Protein AF-A0A8H8C2E7-F1 (afdb_monomer_lite)

pLDDT: mean 71.43, std 20.96, range [23.56, 97.25]

Secondary structure (DSSP, 8-state):
-------PPPP------TTHHHHHHHHHHHHHHHTS-PPPPHHHHHHHHHHHHHHHHHHHHHHHHHHHHHHHHTT---SS---TT--SS--------SSEEEETTEEEE--GGGEEEEEETTEEEEEEEEEEEEEEEEETTEEEEEEEEEEEEE--TT-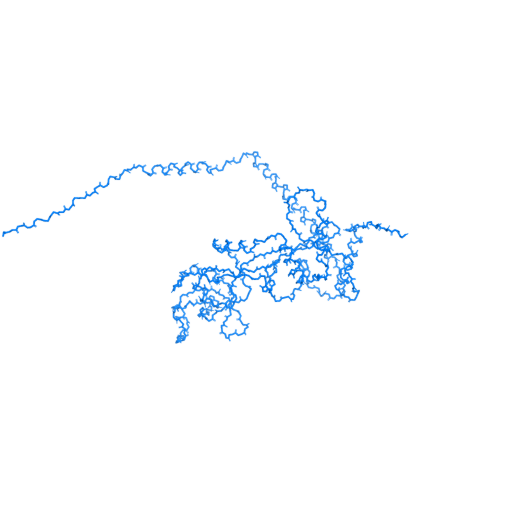BHHHHHHHHHTSSSPPPTTSGGGGTT-EEEETT-SS-EEE--EEE-HHHHHHHH----TTS-TTS-EEE-S-SSS--EEEGGGEEEPS--B--SPPPHHHHHHHHHHH---HHHHHHHIIIIITTTTT----TTHHHHHHHHHHHHHTT--S------EEEE--GGG---TT-HHHHHHHHHHHHHHHTTSSPPPPP-----

Structure (mmCIF, N/CA/C/O backbone):
data_AF-A0A8H8C2E7-F1
#
_entry.id   AF-A0A8H8C2E7-F1
#
loop_
_atom_site.group_PDB
_atom_site.id
_atom_site.type_symbol
_atom_site.label_atom_id
_atom_site.label_alt_id
_atom_site.label_comp_id
_atom_site.label_asym_id
_atom_site.label_entity_id
_atom_site.label_seq_id
_atom_site.pdbx_PDB_ins_code
_atom_site.Cartn_x
_atom_site.Cartn_y
_atom_site.Cartn_z
_atom_site.occupancy
_atom_site.B_iso_or_equiv
_atom_site.auth_seq_id
_atom_site.auth_comp_id
_atom_site.auth_asym_id
_atom_site.auth_atom_id
_atom_site.pdbx_PDB_model_num
ATOM 1 N N . MET A 1 1 ? 80.305 25.654 -18.949 1.00 49.78 1 MET A N 1
ATOM 2 C CA . MET A 1 1 ? 80.377 26.189 -17.572 1.00 49.78 1 MET A CA 1
ATOM 3 C C . MET A 1 1 ? 79.156 27.062 -17.315 1.00 49.78 1 MET A C 1
ATOM 5 O O . MET A 1 1 ? 79.086 28.132 -17.891 1.00 49.78 1 MET A O 1
ATOM 9 N N . SER A 1 2 ? 78.180 26.582 -16.539 1.00 44.53 2 SER A N 1
ATOM 10 C CA . SER A 1 2 ? 77.272 27.376 -15.684 1.00 44.53 2 SER A CA 1
ATOM 11 C C . SER A 1 2 ? 76.185 26.438 -15.145 1.00 44.53 2 SER A C 1
ATOM 13 O O . SER A 1 2 ? 75.303 25.994 -15.878 1.00 44.53 2 SER A O 1
ATOM 15 N N . ASN A 1 3 ? 76.321 26.072 -13.870 1.00 37.59 3 ASN A N 1
ATOM 16 C CA . ASN A 1 3 ? 75.414 25.195 -13.135 1.00 37.59 3 ASN A CA 1
ATOM 17 C C . ASN A 1 3 ? 74.221 26.002 -12.607 1.00 37.59 3 ASN A C 1
ATOM 19 O O . ASN A 1 3 ? 74.402 26.955 -11.850 1.00 37.59 3 ASN A O 1
ATOM 23 N N . ARG A 1 4 ? 72.996 25.582 -12.943 1.00 46.03 4 ARG A N 1
ATOM 24 C CA . ARG A 1 4 ? 71.751 26.142 -12.397 1.00 46.03 4 ARG A CA 1
ATOM 25 C C . ARG A 1 4 ? 71.242 25.223 -11.282 1.00 46.03 4 ARG A C 1
ATOM 27 O O . ARG A 1 4 ? 70.670 24.168 -11.539 1.00 46.03 4 ARG A O 1
ATOM 34 N N . ALA A 1 5 ? 71.507 25.610 -10.037 1.00 46.50 5 ALA A N 1
ATOM 35 C CA . ALA A 1 5 ? 71.115 24.873 -8.841 1.00 46.50 5 ALA A CA 1
ATOM 36 C C . ALA A 1 5 ? 69.610 25.033 -8.546 1.00 46.50 5 ALA A C 1
ATOM 38 O O . ALA A 1 5 ? 69.118 26.130 -8.288 1.00 46.50 5 ALA A O 1
ATOM 39 N N . SER A 1 6 ? 68.891 23.911 -8.562 1.00 52.09 6 SER A N 1
ATOM 40 C CA . SER A 1 6 ? 67.495 23.771 -8.137 1.00 52.09 6 SER A CA 1
ATOM 41 C C . SER A 1 6 ? 67.428 23.632 -6.607 1.00 52.09 6 SER A C 1
ATOM 43 O O . SER A 1 6 ? 67.853 22.613 -6.059 1.00 52.09 6 SER A O 1
ATOM 45 N N . LYS A 1 7 ? 66.862 24.626 -5.911 1.00 54.22 7 LYS A N 1
ATOM 46 C CA . LYS A 1 7 ? 66.500 24.531 -4.486 1.00 54.22 7 LYS A CA 1
ATOM 47 C C . LYS A 1 7 ? 65.176 23.768 -4.340 1.00 54.22 7 LYS A C 1
ATOM 49 O O . LYS A 1 7 ? 64.125 24.273 -4.720 1.00 54.22 7 LYS A O 1
ATOM 54 N N . ARG A 1 8 ? 65.231 22.559 -3.769 1.00 44.56 8 ARG A N 1
ATOM 55 C CA . ARG A 1 8 ? 64.056 21.812 -3.282 1.00 44.56 8 ARG A CA 1
ATOM 56 C C . ARG A 1 8 ? 63.570 22.409 -1.948 1.00 44.56 8 ARG A C 1
ATOM 58 O O . ARG A 1 8 ? 64.417 22.676 -1.094 1.00 44.56 8 ARG A O 1
ATOM 65 N N . PRO A 1 9 ? 62.255 22.571 -1.718 1.00 49.25 9 PRO A N 1
ATOM 66 C CA . PRO A 1 9 ? 61.731 22.917 -0.401 1.00 49.25 9 PRO A CA 1
ATOM 67 C C . PRO A 1 9 ? 61.812 21.711 0.546 1.00 49.25 9 PRO A C 1
ATOM 69 O O . PRO A 1 9 ? 61.471 20.584 0.182 1.00 49.25 9 PRO A O 1
ATOM 72 N N . GLN A 1 10 ? 62.307 21.960 1.759 1.00 50.34 10 GLN A N 1
ATOM 73 C CA . GLN A 1 10 ? 62.427 20.978 2.832 1.00 50.34 10 GLN A CA 1
ATOM 74 C C . GLN A 1 10 ? 61.050 20.555 3.355 1.00 50.34 10 GLN A C 1
ATOM 76 O O . GLN A 1 10 ? 60.137 21.366 3.507 1.00 50.34 10 GLN A O 1
ATOM 81 N N . GLY A 1 11 ? 60.926 19.254 3.617 1.00 39.31 11 GLY A N 1
ATOM 82 C CA . GLY A 1 11 ? 59.714 18.608 4.091 1.00 39.31 11 GLY A CA 1
ATOM 83 C C . GLY A 1 11 ? 59.296 19.061 5.487 1.00 39.31 11 GLY A C 1
ATOM 84 O O . GLY A 1 11 ? 60.088 19.087 6.426 1.00 39.31 11 GLY A O 1
ATOM 85 N N . ASN A 1 12 ? 58.005 19.344 5.618 1.00 47.16 12 ASN A N 1
ATOM 86 C CA . ASN A 1 12 ? 57.349 19.612 6.884 1.00 47.16 12 ASN A CA 1
ATOM 87 C C . ASN A 1 12 ? 57.024 18.263 7.558 1.00 47.16 12 ASN A C 1
ATOM 89 O O . ASN A 1 12 ? 56.000 17.637 7.273 1.00 47.16 12 ASN A O 1
ATOM 93 N N . ARG A 1 13 ? 57.936 17.767 8.406 1.00 42.72 13 ARG A N 1
ATOM 94 C CA . ARG A 1 13 ? 57.705 16.602 9.278 1.00 42.72 13 ARG A CA 1
ATOM 95 C C . ARG A 1 13 ? 56.687 16.991 10.354 1.00 42.72 13 ARG A C 1
ATOM 97 O O . ARG A 1 13 ? 57.038 17.599 11.359 1.00 42.72 13 ARG A O 1
ATOM 104 N N . ARG A 1 14 ? 55.416 16.638 10.145 1.00 45.66 14 ARG A N 1
ATOM 105 C CA . ARG A 1 14 ? 54.409 16.647 11.213 1.00 45.66 14 ARG A CA 1
ATOM 106 C C . ARG A 1 14 ? 54.722 15.519 12.194 1.00 45.66 14 ARG A C 1
ATOM 108 O O . ARG A 1 14 ? 54.729 14.348 11.824 1.00 45.66 14 ARG A O 1
ATOM 115 N N . ASN A 1 15 ? 54.979 15.903 13.438 1.00 47.28 15 ASN A N 1
ATOM 116 C CA . ASN A 1 15 ? 55.094 15.013 14.583 1.00 47.28 15 ASN A CA 1
ATOM 117 C C . ASN A 1 15 ? 53.726 14.370 14.856 1.00 47.28 15 ASN A C 1
ATOM 119 O O . ASN A 1 15 ? 52.837 15.007 15.417 1.00 47.28 15 ASN A O 1
ATOM 123 N N . ASN A 1 16 ? 53.550 13.114 14.447 1.00 45.97 16 ASN A N 1
ATOM 124 C CA . ASN A 1 16 ? 52.432 12.291 14.898 1.00 45.97 16 ASN A CA 1
ATOM 125 C C . ASN A 1 16 ? 52.737 11.808 16.320 1.00 45.97 16 ASN A C 1
ATOM 127 O O . ASN A 1 16 ? 53.554 10.912 16.517 1.00 45.97 16 ASN A O 1
ATOM 131 N N . ALA A 1 17 ? 52.091 12.423 17.310 1.00 51.66 17 ALA A N 1
ATOM 132 C CA . ALA A 1 17 ? 52.102 11.949 18.686 1.00 51.66 17 ALA A CA 1
ATOM 133 C C . ALA A 1 17 ? 51.296 10.633 18.794 1.00 51.66 17 ALA A C 1
ATOM 135 O O . ALA A 1 17 ? 50.118 10.610 18.421 1.00 51.66 17 ALA A O 1
ATOM 136 N N . PRO A 1 18 ? 51.872 9.537 19.319 1.00 49.41 18 PRO A N 1
ATOM 137 C CA . PRO A 1 18 ? 51.161 8.284 19.547 1.00 49.41 18 PRO A CA 1
ATOM 138 C C . PRO A 1 18 ? 50.400 8.373 20.879 1.00 49.41 18 PRO A C 1
ATOM 140 O O . PRO A 1 18 ? 50.836 7.838 21.891 1.00 49.41 18 PRO A O 1
ATOM 143 N N . GLY A 1 19 ? 49.288 9.115 20.906 1.00 52.16 19 GLY A N 1
ATOM 144 C CA . GLY A 1 19 ? 48.503 9.331 22.136 1.00 52.16 19 GLY A CA 1
ATOM 145 C C . GLY A 1 19 ? 46.997 9.068 22.029 1.00 52.16 19 GLY A C 1
ATOM 146 O O . GLY A 1 19 ? 46.339 8.887 23.047 1.00 52.16 19 GLY A O 1
ATOM 147 N N . GLY A 1 20 ? 46.426 9.019 20.819 1.00 50.28 20 GLY A N 1
ATOM 148 C CA . GLY A 1 20 ? 44.964 9.027 20.634 1.00 50.28 20 GLY A CA 1
ATOM 149 C C . GLY A 1 20 ? 44.261 7.663 20.681 1.00 50.28 20 GLY A C 1
ATOM 150 O O . GLY A 1 20 ? 43.087 7.595 21.033 1.00 50.28 20 GLY A O 1
ATOM 151 N N . LEU A 1 21 ? 44.953 6.565 20.357 1.00 53.81 21 LEU A N 1
ATOM 152 C CA . LEU A 1 21 ? 44.328 5.234 20.250 1.00 53.81 21 LEU A CA 1
ATOM 153 C C . LEU A 1 21 ? 44.007 4.603 21.615 1.00 53.81 21 LEU A C 1
ATOM 155 O O . LEU A 1 21 ? 43.007 3.898 21.745 1.00 53.81 21 LEU A O 1
ATOM 159 N N . ASN A 1 22 ? 44.780 4.915 22.658 1.00 59.91 22 ASN A N 1
ATOM 160 C CA . ASN A 1 22 ? 44.542 4.360 23.995 1.00 59.91 22 ASN A CA 1
ATOM 161 C C . ASN A 1 22 ? 43.322 4.990 24.686 1.00 59.91 22 ASN A C 1
ATOM 163 O O . ASN A 1 22 ? 42.607 4.293 25.401 1.00 59.91 22 ASN A O 1
ATOM 167 N N . ALA A 1 23 ? 43.024 6.268 24.426 1.00 60.75 23 ALA A N 1
ATOM 168 C CA . ALA A 1 23 ? 41.866 6.948 25.011 1.00 60.75 23 ALA A CA 1
ATOM 169 C C . ALA A 1 23 ? 40.534 6.444 24.425 1.00 60.75 23 ALA A C 1
ATOM 171 O O . ALA A 1 23 ? 39.581 6.207 25.165 1.00 60.75 23 ALA A O 1
ATOM 172 N N . VAL A 1 24 ? 40.490 6.207 23.109 1.00 64.69 24 VAL A N 1
ATOM 173 C CA . VAL A 1 24 ? 39.305 5.649 22.434 1.00 64.69 24 VAL A CA 1
ATOM 174 C C . VAL A 1 24 ? 39.073 4.196 22.857 1.00 64.69 24 VAL A C 1
ATOM 176 O O . VAL A 1 24 ? 37.944 3.808 23.146 1.00 64.69 24 VAL A O 1
ATOM 179 N N . THR A 1 25 ? 40.141 3.404 22.988 1.00 66.44 25 THR A N 1
ATOM 180 C CA . THR A 1 25 ? 40.039 2.009 23.453 1.00 66.44 25 THR A CA 1
ATOM 181 C C . THR A 1 25 ? 39.579 1.928 24.915 1.00 66.44 25 THR A C 1
ATOM 183 O O . THR A 1 25 ? 38.744 1.088 25.251 1.00 66.44 25 THR A O 1
ATOM 186 N N . ALA A 1 26 ? 40.036 2.846 25.775 1.00 68.19 26 ALA A N 1
ATOM 187 C CA . ALA A 1 26 ? 39.578 2.943 27.162 1.00 68.19 26 ALA A CA 1
ATOM 188 C C . ALA A 1 26 ? 38.100 3.369 27.270 1.00 68.19 26 ALA A C 1
ATOM 190 O O . ALA A 1 26 ? 37.365 2.822 28.093 1.00 68.19 26 ALA A O 1
ATOM 191 N N . GLN A 1 27 ? 37.632 4.285 26.411 1.00 70.25 27 GLN A N 1
ATOM 192 C CA . GLN A 1 27 ? 36.211 4.649 26.342 1.00 70.25 27 GLN A CA 1
ATOM 193 C C . GLN A 1 27 ? 35.331 3.486 25.867 1.00 70.25 27 GLN A C 1
ATOM 195 O O . GLN A 1 27 ? 34.260 3.269 26.434 1.00 70.25 27 GLN A O 1
ATOM 200 N N . ILE A 1 28 ? 35.788 2.701 24.885 1.00 70.25 28 ILE A N 1
ATOM 201 C CA . ILE A 1 28 ? 35.066 1.506 24.417 1.00 70.25 28 ILE A CA 1
ATOM 202 C C . ILE A 1 28 ? 34.970 0.460 25.540 1.00 70.25 28 ILE A C 1
ATOM 204 O O . ILE A 1 28 ? 33.883 -0.053 25.798 1.00 70.25 28 ILE A O 1
ATOM 208 N N . GLN A 1 29 ? 36.051 0.213 26.287 1.00 69.25 29 GLN A N 1
ATOM 209 C CA . GLN A 1 29 ? 36.020 -0.715 27.426 1.00 69.25 29 GLN A CA 1
ATOM 210 C C . GLN A 1 29 ? 35.111 -0.232 28.571 1.00 69.25 29 GLN A C 1
ATOM 212 O O . GLN A 1 29 ? 34.391 -1.037 29.164 1.00 69.25 29 GLN A O 1
ATOM 217 N N . GLN A 1 30 ? 35.068 1.073 28.868 1.00 68.75 30 GLN A N 1
ATOM 218 C CA . GLN A 1 30 ? 34.143 1.613 29.877 1.00 68.75 30 GLN A CA 1
ATOM 219 C C . GLN A 1 30 ? 32.669 1.533 29.438 1.00 68.75 30 GLN A C 1
ATOM 221 O O . GLN A 1 30 ? 31.791 1.254 30.264 1.00 68.75 30 GLN A O 1
ATOM 226 N N . LEU A 1 31 ? 32.386 1.704 28.142 1.00 67.06 31 LEU A N 1
ATOM 227 C CA . LEU A 1 31 ? 31.048 1.513 27.568 1.00 67.06 31 LEU A CA 1
ATOM 228 C C . LEU A 1 31 ? 30.612 0.040 27.566 1.00 67.06 31 LEU A C 1
ATOM 230 O O . LEU A 1 31 ? 29.431 -0.254 27.754 1.00 67.06 31 LEU A O 1
ATOM 234 N N . GLU A 1 32 ? 31.541 -0.904 27.410 1.00 69.56 32 GLU A N 1
ATOM 235 C CA . GLU A 1 32 ? 31.240 -2.335 27.536 1.00 69.56 32 GLU A CA 1
ATOM 236 C C . GLU A 1 32 ? 30.945 -2.749 28.983 1.00 69.56 32 GLU A C 1
ATOM 238 O O . GLU A 1 32 ? 30.074 -3.590 29.216 1.00 69.56 32 GLU A O 1
ATOM 243 N N . ILE A 1 33 ? 31.616 -2.143 29.967 1.00 66.12 33 ILE A N 1
ATOM 244 C CA . ILE A 1 33 ? 31.366 -2.416 31.392 1.00 66.12 33 ILE A CA 1
ATOM 245 C C . ILE A 1 33 ? 30.003 -1.859 31.825 1.00 66.12 33 ILE A C 1
ATOM 247 O O . ILE A 1 33 ? 29.263 -2.545 32.530 1.00 66.12 33 ILE A O 1
ATOM 251 N N . THR A 1 34 ? 29.625 -0.668 31.354 1.00 64.00 34 THR A N 1
ATOM 252 C CA . THR A 1 34 ? 28.330 -0.040 31.682 1.00 64.00 34 THR A CA 1
ATOM 253 C C . THR A 1 34 ? 27.138 -0.675 30.956 1.00 64.00 34 THR A C 1
ATOM 255 O O . THR A 1 34 ? 26.030 -0.664 31.489 1.00 64.00 34 THR A O 1
ATOM 258 N N . ASN A 1 35 ? 27.347 -1.313 29.797 1.00 60.75 35 ASN A N 1
ATOM 259 C CA . ASN A 1 35 ? 26.287 -2.015 29.056 1.00 60.75 35 ASN A CA 1
ATOM 260 C C . ASN A 1 35 ? 26.091 -3.488 29.447 1.00 60.75 35 ASN A C 1
ATOM 262 O O . ASN A 1 35 ? 25.171 -4.148 28.944 1.00 60.75 35 ASN A O 1
ATOM 266 N N . ARG A 1 36 ? 26.903 -4.033 30.362 1.00 65.69 36 ARG A N 1
ATOM 267 C CA . ARG A 1 36 ? 26.650 -5.367 30.917 1.00 65.69 36 ARG A CA 1
ATOM 268 C C . ARG A 1 36 ? 25.426 -5.301 31.815 1.00 65.69 36 ARG A C 1
ATOM 270 O O . ARG A 1 36 ? 25.508 -4.949 32.988 1.00 65.69 36 ARG A O 1
ATOM 277 N N . ARG A 1 37 ? 24.276 -5.680 31.246 1.00 70.38 37 ARG A N 1
ATOM 278 C CA . ARG A 1 37 ? 23.035 -5.881 31.999 1.00 70.38 37 ARG A CA 1
ATOM 279 C C . ARG A 1 37 ? 23.353 -6.687 33.263 1.00 70.38 37 ARG A C 1
ATOM 281 O O . ARG A 1 37 ? 23.939 -7.769 33.131 1.00 70.38 37 ARG A O 1
ATOM 288 N N . PRO A 1 38 ? 22.984 -6.194 34.459 1.00 78.94 38 PRO A N 1
ATOM 289 C CA . PRO A 1 38 ? 23.232 -6.920 35.691 1.00 78.94 38 PRO A CA 1
ATOM 290 C C . PRO A 1 38 ? 22.620 -8.312 35.556 1.00 78.94 38 PRO A C 1
ATOM 292 O O . PRO A 1 38 ? 21.473 -8.474 35.125 1.00 78.94 38 PRO A O 1
ATOM 295 N N . LYS A 1 39 ? 23.423 -9.340 35.847 1.00 83.94 39 LYS A N 1
ATOM 296 C CA . LYS A 1 39 ? 22.933 -10.716 35.843 1.00 83.94 39 LYS A CA 1
ATOM 297 C C . LYS A 1 39 ? 21.824 -10.787 36.891 1.00 83.94 39 LYS A C 1
ATOM 299 O O . LYS A 1 39 ? 22.095 -10.576 38.065 1.00 83.94 39 LYS A O 1
ATOM 304 N N . LEU A 1 40 ? 20.599 -11.081 36.446 1.00 88.38 40 LEU A N 1
ATOM 305 C CA . LEU A 1 40 ? 19.456 -11.320 37.331 1.00 88.38 40 LEU A CA 1
ATOM 306 C C . LEU A 1 40 ? 19.868 -12.295 38.435 1.00 88.38 40 LEU A C 1
ATOM 308 O O . LEU A 1 40 ? 20.419 -13.363 38.118 1.00 88.38 40 LEU A O 1
ATOM 312 N N . THR A 1 41 ? 19.588 -11.924 39.684 1.00 94.19 41 THR A N 1
ATOM 313 C CA . THR A 1 41 ? 19.820 -12.782 40.850 1.00 94.19 41 THR A CA 1
ATOM 314 C C . THR A 1 41 ? 18.997 -14.066 40.726 1.00 94.19 41 THR A C 1
ATOM 316 O O . THR A 1 41 ? 18.040 -14.141 39.948 1.00 94.19 41 THR A O 1
ATOM 319 N N . ALA A 1 42 ? 19.374 -15.113 41.464 1.00 93.62 42 ALA A N 1
ATOM 320 C CA . ALA A 1 42 ? 18.633 -16.375 41.449 1.00 93.62 42 ALA A CA 1
ATOM 321 C C . ALA A 1 42 ? 17.149 -16.175 41.820 1.00 93.62 42 ALA A C 1
ATOM 323 O O . ALA A 1 42 ? 16.275 -16.762 41.184 1.00 93.62 42 ALA A O 1
ATOM 324 N N . GLU A 1 43 ? 16.866 -15.273 42.764 1.00 95.44 43 GLU A N 1
ATOM 325 C CA . GLU A 1 43 ? 15.506 -14.891 43.161 1.00 95.44 43 GLU A CA 1
ATOM 326 C C . GLU A 1 43 ? 14.735 -14.223 42.021 1.00 95.44 43 GLU A C 1
ATOM 328 O O . GLU A 1 43 ? 13.651 -14.682 41.670 1.00 95.44 43 GLU A O 1
ATOM 333 N N . GLN A 1 44 ? 15.321 -13.225 41.351 1.00 93.75 44 GLN A N 1
ATOM 334 C CA . GLN A 1 44 ? 14.664 -12.543 40.229 1.00 93.75 44 GLN A CA 1
ATOM 335 C C . GLN A 1 44 ? 14.401 -13.482 39.041 1.00 93.75 44 GLN A C 1
ATOM 337 O O . GLN A 1 44 ? 13.434 -13.311 38.296 1.00 93.75 44 GLN A O 1
ATOM 342 N N . ARG A 1 45 ? 15.258 -14.491 38.833 1.00 94.31 45 ARG A N 1
ATOM 343 C CA . ARG A 1 45 ? 15.015 -15.536 37.825 1.00 94.31 45 ARG A CA 1
ATOM 344 C C . ARG A 1 45 ? 13.818 -16.401 38.206 1.00 94.31 45 ARG A C 1
ATOM 346 O O . ARG A 1 45 ? 12.990 -16.668 37.337 1.00 94.31 45 ARG A O 1
ATOM 353 N N . LYS A 1 46 ? 13.721 -16.795 39.480 1.00 96.69 46 LYS A N 1
ATOM 354 C CA . LYS A 1 46 ? 12.620 -17.608 40.010 1.00 96.69 46 LYS A CA 1
ATOM 355 C C . LYS A 1 46 ? 11.286 -16.862 39.920 1.00 96.69 46 LYS A C 1
ATOM 357 O O . LYS A 1 46 ? 10.332 -17.407 39.373 1.00 96.69 46 LYS A O 1
ATOM 362 N N . GLU A 1 47 ? 11.254 -15.595 40.327 1.00 96.94 47 GLU A N 1
ATOM 363 C CA . GLU A 1 47 ? 10.067 -14.732 40.231 1.00 96.94 47 GLU A CA 1
ATOM 364 C C . GLU A 1 47 ? 9.614 -14.555 38.773 1.00 96.94 47 GLU A C 1
ATOM 366 O O . GLU A 1 47 ? 8.441 -14.735 38.437 1.00 96.94 47 GLU A O 1
ATOM 371 N N . LYS A 1 48 ? 10.556 -14.291 37.859 1.00 94.56 48 LYS A N 1
ATOM 372 C CA . LYS A 1 48 ? 10.249 -14.167 36.429 1.00 94.56 48 LYS A CA 1
ATOM 373 C C . LYS A 1 48 ? 9.721 -15.474 35.834 1.00 94.56 48 LYS A C 1
ATOM 375 O O . LYS A 1 48 ? 8.870 -15.443 34.944 1.00 94.56 48 LYS A O 1
ATOM 380 N N . GLU A 1 49 ? 10.223 -16.623 36.276 1.00 96.56 49 GLU A N 1
ATOM 381 C CA . GLU A 1 49 ? 9.721 -17.927 35.839 1.00 96.56 49 GLU A CA 1
ATOM 382 C C . GLU A 1 49 ? 8.299 -18.186 36.352 1.00 96.56 49 GLU A C 1
ATOM 384 O O . GLU A 1 49 ? 7.438 -18.621 35.585 1.00 96.56 49 GLU A O 1
ATOM 389 N N . GLU A 1 50 ? 8.024 -17.852 37.609 1.00 97.25 50 GLU A N 1
ATOM 390 C CA . GLU A 1 50 ? 6.697 -17.967 38.213 1.00 97.25 50 GLU A CA 1
ATOM 391 C C . GLU A 1 50 ? 5.680 -17.050 37.521 1.00 97.25 50 GLU A C 1
ATOM 393 O O . GLU A 1 50 ? 4.592 -17.490 37.138 1.00 97.25 50 GLU A O 1
ATOM 398 N N . GLN A 1 51 ? 6.076 -15.816 37.202 1.00 94.94 51 GLN A N 1
ATOM 399 C CA . GLN A 1 51 ? 5.254 -14.887 36.427 1.00 94.94 51 GLN A CA 1
ATOM 400 C C . GLN A 1 51 ? 4.970 -15.409 35.008 1.00 94.94 51 GLN A C 1
ATOM 402 O O . GLN A 1 51 ? 3.851 -15.263 34.501 1.00 94.94 51 GLN A O 1
ATOM 407 N N . ARG A 1 52 ? 5.946 -16.071 34.365 1.00 93.69 52 ARG A N 1
ATOM 408 C CA . ARG A 1 52 ? 5.745 -16.736 33.063 1.00 93.69 52 ARG A CA 1
ATOM 409 C C . ARG A 1 52 ? 4.781 -17.915 33.175 1.00 93.69 52 ARG A C 1
ATOM 411 O O . ARG A 1 52 ? 3.922 -18.046 32.304 1.00 93.69 52 ARG A O 1
ATOM 418 N N . LYS A 1 53 ? 4.881 -18.733 34.230 1.00 96.25 53 LYS A N 1
ATOM 419 C CA . LYS A 1 53 ? 3.959 -19.855 34.491 1.00 96.25 53 LYS A CA 1
ATOM 420 C C . LYS A 1 53 ? 2.534 -19.360 34.737 1.00 96.25 53 LYS A C 1
ATOM 422 O O . LYS A 1 53 ? 1.614 -19.860 34.095 1.00 96.25 53 LYS A O 1
ATOM 427 N N . LYS A 1 54 ? 2.358 -18.317 35.555 1.00 96.56 54 LYS A N 1
ATOM 428 C CA . LYS A 1 54 ? 1.052 -17.681 35.799 1.00 96.56 54 LYS A CA 1
ATOM 429 C C . LYS A 1 54 ? 0.442 -17.121 34.511 1.00 96.56 54 LYS A C 1
ATOM 431 O O . LYS A 1 54 ? -0.686 -17.456 34.164 1.00 96.56 54 LYS A O 1
ATOM 436 N N 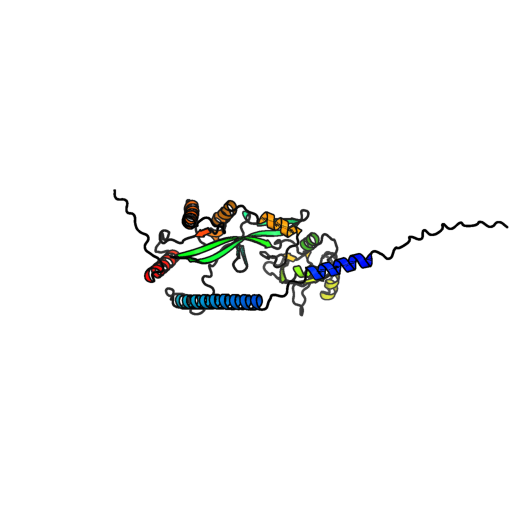. SER A 1 55 ? 1.229 -16.370 33.740 1.00 89.56 55 SER A N 1
ATOM 437 C CA . SER A 1 55 ? 0.791 -15.821 32.447 1.00 89.56 55 SER A CA 1
ATOM 438 C C . SER A 1 55 ? 0.428 -16.917 31.434 1.00 89.56 55 SER A C 1
ATOM 440 O O . SER A 1 55 ? -0.485 -16.747 30.627 1.00 89.56 55 SER A O 1
ATOM 442 N N . ALA A 1 56 ? 1.142 -18.048 31.445 1.00 92.12 56 ALA A N 1
ATOM 443 C CA . ALA A 1 56 ? 0.841 -19.192 30.587 1.00 92.12 56 ALA A CA 1
ATOM 444 C C . ALA A 1 56 ? -0.453 -19.905 31.011 1.00 92.12 56 ALA A C 1
ATOM 446 O O . ALA A 1 56 ? -1.270 -20.229 30.149 1.00 92.12 56 ALA A O 1
ATOM 447 N N . ALA A 1 57 ? -0.669 -20.092 32.317 1.00 93.19 57 ALA A N 1
ATOM 448 C CA . ALA A 1 57 ? -1.893 -20.678 32.859 1.00 93.19 57 ALA A CA 1
ATOM 449 C C . ALA A 1 57 ? -3.125 -19.812 32.547 1.00 93.19 57 ALA A C 1
ATOM 451 O O . ALA A 1 57 ? -4.125 -20.330 32.056 1.00 93.19 57 ALA A O 1
ATOM 452 N N . GLU A 1 58 ? -3.029 -18.490 32.718 1.00 91.38 58 GLU A N 1
ATOM 453 C CA . GLU A 1 58 ? -4.101 -17.551 32.357 1.00 91.38 58 GLU A CA 1
ATOM 454 C C . GLU A 1 58 ? -4.427 -17.597 30.857 1.00 91.38 58 GLU A C 1
ATOM 456 O O . GLU A 1 58 ? -5.596 -17.619 30.467 1.00 91.38 58 GLU A O 1
ATOM 461 N N . ARG A 1 59 ? -3.406 -17.667 29.989 1.00 84.62 59 ARG A N 1
ATOM 462 C CA . ARG A 1 59 ? -3.613 -17.830 28.539 1.00 84.62 59 ARG A CA 1
ATOM 463 C C . ARG A 1 59 ? -4.299 -19.153 28.206 1.00 84.62 59 ARG A C 1
ATOM 465 O O . ARG A 1 59 ? -5.179 -19.155 27.347 1.00 84.62 59 ARG A O 1
ATOM 472 N N . LYS A 1 60 ? -3.924 -20.245 28.879 1.00 92.31 60 LYS A N 1
ATOM 473 C CA . LYS A 1 60 ? -4.529 -21.570 28.693 1.00 92.31 60 LYS A CA 1
ATOM 474 C C . LYS A 1 60 ? -5.998 -21.582 29.128 1.00 92.31 60 LYS A C 1
ATOM 476 O O . LYS A 1 60 ? -6.844 -21.953 28.324 1.00 92.31 60 LYS A O 1
ATOM 481 N N . ALA A 1 61 ? -6.307 -21.082 30.325 1.00 88.62 61 ALA A N 1
ATOM 482 C CA . ALA A 1 61 ? -7.680 -20.989 30.829 1.00 88.62 61 ALA A CA 1
ATOM 483 C C . ALA A 1 61 ? -8.567 -20.126 29.917 1.00 88.62 61 ALA A C 1
ATOM 485 O O . ALA A 1 61 ? -9.712 -20.469 29.625 1.00 88.62 61 ALA A O 1
ATOM 486 N N . LYS A 1 62 ? -8.013 -19.025 29.396 1.00 81.00 62 LYS A N 1
ATOM 487 C CA . LYS A 1 62 ? -8.708 -18.188 28.419 1.00 81.00 62 LYS A CA 1
ATOM 488 C C . LYS A 1 62 ? -8.976 -18.969 27.130 1.00 81.00 62 LYS A C 1
ATOM 490 O O . LYS A 1 62 ? -10.101 -18.957 26.655 1.00 81.00 62 LYS A O 1
ATOM 495 N N . LEU A 1 63 ? -7.982 -19.670 26.579 1.00 75.69 63 LEU A N 1
ATOM 496 C CA . LEU A 1 63 ? -8.142 -20.488 25.368 1.00 75.69 63 LEU A CA 1
ATOM 497 C C . LEU A 1 63 ? -9.209 -21.584 25.539 1.00 75.69 63 LEU A C 1
ATOM 499 O O . LEU A 1 63 ? -9.998 -21.814 24.626 1.00 75.69 63 LEU A O 1
ATOM 503 N N . GLU A 1 64 ? -9.264 -22.223 26.708 1.00 82.88 64 GLU A N 1
ATOM 504 C CA . GLU A 1 64 ? -10.288 -23.219 27.043 1.00 82.88 64 GLU A CA 1
ATOM 505 C C . GLU A 1 64 ? -11.691 -22.598 27.096 1.00 82.88 64 GLU A C 1
ATOM 507 O O . GLU A 1 64 ? -12.624 -23.164 26.523 1.00 82.88 64 GLU A O 1
ATOM 512 N N . SER A 1 65 ? -11.843 -21.398 27.676 1.00 76.06 65 SER A N 1
ATOM 513 C CA . SER A 1 65 ? -13.132 -20.689 27.662 1.00 76.06 65 SER A CA 1
ATOM 514 C C . SER A 1 65 ? -13.559 -20.276 26.247 1.00 76.06 65 SER A C 1
ATOM 516 O O . SER A 1 65 ? -14.737 -20.387 25.901 1.00 76.06 65 SER A O 1
ATOM 518 N N . TRP A 1 66 ? -12.607 -19.892 25.386 1.00 65.06 66 TRP A N 1
ATOM 519 C CA . TRP A 1 66 ? -12.872 -19.628 23.966 1.00 65.06 66 TRP A CA 1
ATOM 520 C C . TRP A 1 66 ? -13.285 -20.891 23.212 1.00 65.06 66 TRP A C 1
ATOM 522 O O . TRP A 1 66 ? -14.245 -20.845 22.448 1.00 65.06 66 TRP A O 1
ATOM 532 N N . SER A 1 67 ? -12.613 -22.021 23.445 1.00 66.06 67 SER A N 1
ATOM 533 C CA . SER A 1 67 ? -12.969 -23.295 22.810 1.00 66.06 67 SER A CA 1
ATOM 534 C C . SER A 1 67 ? -14.366 -23.763 23.228 1.00 66.06 67 SER A C 1
ATOM 536 O O . SER A 1 67 ? -15.120 -24.283 22.404 1.00 66.06 67 SER A O 1
ATOM 538 N N . ALA A 1 68 ? -14.753 -23.528 24.487 1.00 66.25 68 ALA A N 1
ATOM 539 C CA . ALA A 1 68 ? -16.112 -23.779 24.949 1.00 66.25 68 ALA A CA 1
ATOM 540 C C . ALA A 1 68 ? -17.129 -22.895 24.204 1.00 66.25 68 ALA A C 1
ATOM 542 O O . ALA A 1 68 ? -18.086 -23.423 23.635 1.00 66.25 68 ALA A O 1
ATOM 543 N N . ALA A 1 69 ? -16.891 -21.582 24.120 1.00 60.00 69 ALA A N 1
ATOM 544 C CA . ALA A 1 69 ? -17.750 -20.656 23.375 1.00 60.00 69 ALA A CA 1
ATOM 545 C C . ALA A 1 69 ? -17.852 -21.008 21.875 1.00 60.00 69 ALA A C 1
ATOM 547 O O . ALA A 1 69 ? -18.936 -20.960 21.291 1.00 60.00 69 ALA A O 1
ATOM 548 N N . GLU A 1 70 ? -16.753 -21.442 21.255 1.00 54.03 70 GLU A N 1
ATOM 549 C CA . GLU A 1 70 ? -16.707 -21.874 19.854 1.00 54.03 70 GLU A CA 1
ATOM 550 C C . GLU A 1 70 ? -17.534 -23.147 19.614 1.00 54.03 70 GLU A C 1
ATOM 552 O O . GLU A 1 70 ? -18.318 -23.202 18.666 1.00 54.03 70 GLU A O 1
ATOM 557 N N . LYS A 1 71 ? -17.460 -24.136 20.518 1.00 59.19 71 LYS A N 1
ATOM 558 C CA . LYS A 1 71 ? -18.326 -25.332 20.480 1.00 59.19 71 LYS A CA 1
ATOM 559 C C . LYS A 1 71 ? -19.815 -25.006 20.648 1.00 59.19 71 LYS A C 1
ATOM 561 O O . LYS A 1 71 ? -20.658 -25.813 20.254 1.00 59.19 71 LYS A O 1
ATOM 566 N N . HIS A 1 72 ? -20.161 -23.873 21.258 1.00 54.41 72 HIS A N 1
ATOM 567 C CA . HIS A 1 72 ? -21.548 -23.412 21.368 1.00 54.41 72 HIS A CA 1
ATOM 568 C C . HIS A 1 72 ? -22.023 -22.723 20.087 1.00 54.41 72 HIS A C 1
ATOM 570 O O . HIS A 1 72 ? -23.103 -23.036 19.595 1.00 54.41 72 HIS A O 1
ATOM 576 N N . LEU A 1 73 ? -21.182 -21.884 19.484 1.00 49.53 73 LEU A N 1
ATOM 577 C CA . LEU A 1 73 ? -21.460 -21.265 18.188 1.00 49.53 73 LEU A CA 1
ATOM 578 C C . LEU A 1 73 ? -21.533 -22.286 17.040 1.00 49.53 73 LEU A C 1
ATOM 580 O O . LEU A 1 73 ? -22.376 -22.148 16.164 1.00 49.53 73 LEU A O 1
ATOM 584 N N . ALA A 1 74 ? -20.719 -23.345 17.062 1.00 51.47 74 ALA A N 1
ATOM 585 C CA . ALA A 1 74 ? -20.781 -24.428 16.072 1.00 51.47 74 ALA A CA 1
ATOM 586 C C . ALA A 1 74 ? -22.072 -25.271 16.160 1.00 51.47 74 ALA A C 1
ATOM 588 O O . ALA A 1 74 ? -22.424 -25.962 15.207 1.00 51.47 74 ALA A O 1
ATOM 589 N N . ARG A 1 75 ? -22.784 -25.223 17.298 1.00 50.62 75 ARG A N 1
ATOM 590 C CA . ARG A 1 75 ? -24.091 -25.877 17.489 1.00 50.62 75 ARG A CA 1
ATOM 591 C C . ARG A 1 75 ? -25.270 -25.016 17.030 1.00 50.62 75 ARG A C 1
ATOM 593 O O . ARG A 1 75 ? -26.391 -25.519 16.975 1.00 50.62 75 ARG A O 1
ATOM 600 N N . TYR A 1 76 ? -25.029 -23.756 16.670 1.00 42.88 76 TYR A N 1
ATOM 601 C CA . TYR A 1 76 ? -26.024 -22.909 16.028 1.00 42.88 76 TYR A CA 1
ATOM 602 C C . TYR A 1 76 ? -26.306 -23.455 14.624 1.00 42.88 76 TYR A C 1
ATOM 604 O O . TYR A 1 76 ? -25.469 -23.353 13.728 1.00 42.88 76 TYR A O 1
ATOM 612 N N . LYS A 1 77 ? -27.477 -24.071 14.435 1.00 46.28 77 LYS A N 1
ATOM 613 C CA . LYS A 1 77 ? -27.972 -24.443 13.108 1.00 46.28 77 LYS A CA 1
ATOM 614 C C . LYS A 1 77 ? -28.631 -23.203 12.501 1.00 46.28 77 LYS A C 1
ATOM 616 O O . LYS A 1 77 ? -29.703 -22.827 12.977 1.00 46.28 77 LYS A O 1
ATOM 621 N N . PRO A 1 78 ? -28.027 -22.543 11.497 1.00 45.72 78 PRO A N 1
ATOM 622 C CA . PRO A 1 78 ? -28.749 -21.521 10.759 1.00 45.72 78 PRO A CA 1
ATOM 623 C C . PRO A 1 78 ? -29.998 -22.154 10.135 1.00 45.72 78 PRO A C 1
ATOM 625 O O . PRO A 1 78 ? -29.979 -23.328 9.752 1.00 45.72 78 PRO A O 1
ATOM 628 N N . GLY A 1 79 ? -31.081 -21.378 10.047 1.00 39.75 79 GLY A N 1
ATOM 629 C CA . GLY A 1 79 ? -32.246 -21.751 9.248 1.00 39.75 79 GLY A CA 1
ATOM 630 C C . GLY A 1 79 ? -31.786 -22.232 7.870 1.00 39.75 79 GLY A C 1
ATOM 631 O O . GLY A 1 79 ? -30.892 -21.646 7.262 1.00 39.75 79 GLY A O 1
ATOM 632 N N . SER A 1 80 ? -32.325 -23.367 7.446 1.00 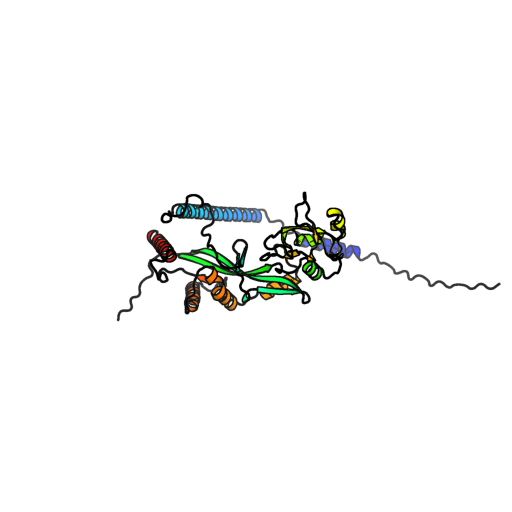45.53 80 SER A N 1
ATOM 633 C CA . SER A 1 80 ? -31.908 -24.164 6.295 1.00 45.53 80 SER A CA 1
ATOM 634 C C . SER A 1 80 ? -31.711 -23.359 5.000 1.00 45.53 80 SER A C 1
ATOM 636 O O . SER A 1 80 ? -32.690 -23.045 4.331 1.00 45.53 80 SER A O 1
ATOM 638 N N . SER A 1 81 ? -30.452 -23.108 4.614 1.00 46.72 81 SER A N 1
ATOM 639 C CA . SER A 1 81 ? -30.026 -23.023 3.197 1.00 46.72 81 SER A CA 1
ATOM 640 C C . SER A 1 81 ? -28.507 -23.129 2.953 1.00 46.72 81 SER A C 1
ATOM 642 O O . SER A 1 81 ? -28.091 -23.263 1.807 1.00 46.72 81 SER A O 1
ATOM 644 N N . ALA A 1 82 ? -27.648 -23.125 3.980 1.00 42.38 82 ALA A N 1
ATOM 645 C CA . ALA A 1 82 ? -26.200 -23.208 3.766 1.00 42.38 82 ALA A CA 1
ATOM 646 C C . ALA A 1 82 ? -25.707 -24.666 3.683 1.00 42.38 82 ALA A C 1
ATOM 648 O O . ALA A 1 82 ? -25.778 -25.423 4.652 1.00 42.38 82 ALA A O 1
ATOM 649 N N . THR A 1 83 ? -25.193 -25.058 2.517 1.00 37.66 83 THR A N 1
ATOM 650 C CA . THR A 1 83 ? -24.589 -26.370 2.248 1.00 37.66 83 THR A CA 1
ATOM 651 C C . THR A 1 83 ? -23.349 -26.646 3.114 1.00 37.66 83 THR A C 1
ATOM 653 O O . THR A 1 83 ? -22.545 -25.765 3.403 1.00 37.66 83 THR A O 1
ATOM 656 N N . SER A 1 84 ? -23.204 -27.916 3.497 1.00 39.34 84 SER A N 1
ATOM 657 C CA . SER A 1 84 ? -22.373 -28.524 4.556 1.00 39.34 84 SER A CA 1
ATOM 658 C C . SER A 1 84 ? -20.826 -28.405 4.449 1.00 39.34 84 SER A C 1
ATOM 660 O O . SER A 1 84 ? -20.115 -29.255 4.986 1.00 39.34 84 SER A O 1
ATOM 662 N N . GLY A 1 85 ? -20.264 -27.391 3.785 1.00 37.16 85 GLY A N 1
ATOM 663 C CA . GLY A 1 85 ? -18.811 -27.295 3.541 1.00 37.16 85 GLY A CA 1
ATOM 664 C C . GLY A 1 85 ? -18.008 -26.316 4.412 1.00 37.16 85 GLY A C 1
ATOM 665 O O . GLY A 1 85 ? -16.800 -26.482 4.539 1.00 37.16 85 GLY A O 1
ATOM 666 N N . ASP A 1 86 ? -18.638 -25.311 5.028 1.00 41.34 86 ASP A N 1
ATOM 667 C CA . ASP A 1 86 ? -17.946 -24.025 5.263 1.00 41.34 86 ASP A CA 1
ATOM 668 C C . ASP A 1 86 ? -17.703 -23.603 6.723 1.00 41.34 86 ASP A C 1
ATOM 670 O O . ASP A 1 86 ? -17.371 -22.449 6.997 1.00 41.34 86 ASP A O 1
ATOM 674 N N . ILE A 1 87 ? -17.810 -24.507 7.700 1.00 40.50 87 ILE A N 1
ATOM 675 C CA . ILE A 1 87 ? -17.641 -24.127 9.114 1.00 40.50 87 ILE A CA 1
ATOM 676 C C . ILE A 1 87 ? -16.328 -24.676 9.678 1.00 40.50 87 ILE A C 1
ATOM 678 O O . ILE A 1 87 ? -16.296 -25.645 10.435 1.00 40.50 87 ILE A O 1
ATOM 682 N N . ARG A 1 88 ? -15.221 -24.006 9.338 1.00 30.62 88 ARG A N 1
ATOM 683 C CA . ARG A 1 88 ? -14.001 -23.997 10.162 1.00 30.62 88 ARG A CA 1
ATOM 684 C C . ARG A 1 88 ? -13.503 -22.561 10.362 1.00 30.62 88 ARG A C 1
ATOM 686 O O . ARG A 1 88 ? -13.056 -21.906 9.428 1.00 30.62 88 ARG A O 1
ATOM 693 N N . SER A 1 89 ? -13.627 -22.099 11.609 1.00 41.03 89 SER A N 1
ATOM 694 C CA . SER A 1 89 ? -12.889 -21.005 12.263 1.00 41.03 89 SER A CA 1
ATOM 695 C C . SER A 1 89 ? -12.554 -19.767 11.409 1.00 41.03 89 SER A C 1
ATOM 697 O O . SER A 1 89 ? -11.431 -19.632 10.934 1.00 41.03 89 SER A O 1
ATOM 699 N N . ASN A 1 90 ? -13.508 -18.840 11.258 1.00 34.66 90 ASN A N 1
ATOM 700 C CA . ASN A 1 90 ? -13.305 -17.400 11.001 1.00 34.66 90 ASN A CA 1
ATOM 701 C C . ASN A 1 90 ? -14.681 -16.716 11.021 1.00 34.66 90 ASN A C 1
ATOM 703 O O . ASN A 1 90 ? -15.303 -16.494 9.985 1.00 34.66 90 ASN A O 1
ATOM 707 N N . PHE A 1 91 ? -15.193 -16.462 12.226 1.00 40.94 91 PHE A N 1
ATOM 708 C CA . PHE A 1 91 ? -16.543 -15.950 12.452 1.00 40.94 91 PHE A CA 1
ATOM 709 C C . PHE A 1 91 ? -16.836 -14.684 11.623 1.00 40.94 91 PHE A C 1
ATOM 711 O O . PHE A 1 91 ? -16.195 -13.649 11.797 1.00 40.94 91 PHE A O 1
ATOM 718 N N . PHE A 1 92 ? -17.829 -14.819 10.737 1.00 43.34 92 PHE A N 1
ATOM 719 C CA . PHE A 1 92 ? -18.427 -13.820 9.843 1.00 43.34 92 PHE A CA 1
ATOM 720 C C . PHE A 1 92 ? -17.507 -13.262 8.744 1.00 43.34 92 PHE A C 1
ATOM 722 O O . PHE A 1 92 ? -16.852 -12.226 8.882 1.00 43.34 92 PHE A O 1
ATOM 729 N N . LYS A 1 93 ? -17.548 -13.894 7.564 1.00 41.81 93 LYS A N 1
ATOM 730 C CA . LYS A 1 93 ? -17.126 -13.247 6.318 1.00 41.81 93 LYS A CA 1
ATOM 731 C C . LYS A 1 93 ? -18.208 -12.243 5.911 1.00 41.81 93 LYS A C 1
ATOM 733 O O . LYS A 1 93 ? -19.089 -12.556 5.120 1.00 41.81 93 LYS A O 1
ATOM 738 N N . ILE A 1 94 ? -18.147 -11.032 6.469 1.00 44.97 94 ILE A N 1
ATOM 739 C CA . ILE A 1 94 ? -18.882 -9.894 5.904 1.00 44.97 94 ILE A CA 1
ATOM 740 C C . ILE A 1 94 ? -18.335 -9.725 4.480 1.00 44.97 94 ILE A C 1
ATOM 742 O O . ILE A 1 94 ? -17.138 -9.487 4.288 1.00 44.97 94 ILE A O 1
ATOM 746 N N . SER A 1 95 ? -19.179 -9.994 3.488 1.00 42.06 95 SER A N 1
ATOM 747 C CA . SER A 1 95 ? -18.834 -9.864 2.075 1.00 42.06 95 SER A CA 1
ATOM 748 C C . SER A 1 95 ? -19.045 -8.408 1.695 1.00 42.06 95 SER A C 1
ATOM 750 O O . SER A 1 95 ? -20.170 -7.926 1.664 1.00 42.06 95 SER A O 1
ATOM 752 N N . PHE A 1 96 ? -17.946 -7.690 1.498 1.00 49.97 96 PHE A N 1
ATOM 753 C CA . PHE A 1 96 ? -17.953 -6.269 1.179 1.00 49.97 96 PHE A CA 1
ATOM 754 C C . PHE A 1 96 ? -18.087 -6.087 -0.340 1.00 49.97 96 PHE A C 1
ATOM 756 O O . PHE A 1 96 ? -17.320 -6.690 -1.086 1.00 49.97 96 PHE A O 1
ATOM 763 N N . LEU A 1 97 ? -19.026 -5.241 -0.779 1.00 49.31 97 LEU A N 1
ATOM 764 C CA . LEU A 1 97 ? -19.193 -4.791 -2.169 1.00 49.31 97 LEU A CA 1
ATOM 765 C C . LEU A 1 97 ? -18.716 -3.338 -2.460 1.00 49.31 97 LEU A C 1
ATOM 767 O O . LEU A 1 97 ? -19.384 -2.645 -3.222 1.00 49.31 97 LEU A O 1
ATOM 771 N N . PRO A 1 98 ? -17.593 -2.806 -1.931 1.00 53.03 98 PRO A N 1
ATOM 772 C CA . PRO A 1 98 ? -16.959 -1.642 -2.542 1.00 53.03 98 PRO A CA 1
ATOM 773 C C . PRO A 1 98 ? -15.742 -2.037 -3.383 1.00 53.03 98 PRO A C 1
ATOM 775 O O . PRO A 1 98 ? -14.976 -2.933 -3.024 1.00 53.03 98 PRO A O 1
ATOM 778 N N . LYS A 1 99 ? -15.525 -1.291 -4.473 1.00 69.62 99 LYS A N 1
ATOM 779 C CA . LYS A 1 99 ? -14.208 -1.169 -5.112 1.00 69.62 99 LYS A CA 1
ATOM 780 C C . LYS A 1 99 ? -13.204 -0.805 -4.002 1.00 69.62 99 LYS A C 1
ATOM 782 O O . LYS A 1 99 ? -13.460 0.116 -3.228 1.00 69.62 99 LYS A O 1
ATOM 787 N N . GLY A 1 100 ? -12.141 -1.589 -3.820 1.00 77.56 100 GLY A N 1
ATOM 788 C CA . GLY A 1 100 ? -11.213 -1.410 -2.698 1.00 77.56 100 GLY A CA 1
ATOM 789 C C . GLY A 1 100 ? -10.321 -2.619 -2.421 1.00 77.56 100 GLY A C 1
ATOM 790 O O . GLY A 1 100 ? -10.599 -3.737 -2.854 1.00 77.56 100 GLY A O 1
ATOM 791 N N . GLY A 1 101 ? -9.243 -2.395 -1.670 1.00 82.19 101 GLY A N 1
ATOM 792 C CA . GLY A 1 101 ? -8.302 -3.435 -1.254 1.00 82.19 101 GLY A CA 1
ATOM 793 C C . GLY A 1 101 ? -8.611 -3.982 0.144 1.00 82.19 101 GLY A C 1
ATOM 794 O O . GLY A 1 101 ? -8.973 -3.233 1.054 1.00 82.19 101 GLY A O 1
ATOM 795 N N . ARG A 1 102 ? -8.421 -5.291 0.356 1.00 83.88 102 ARG A N 1
ATOM 796 C CA . ARG A 1 102 ? -8.485 -5.920 1.687 1.00 83.88 102 ARG A CA 1
ATOM 797 C C . ARG A 1 102 ? -7.144 -6.548 2.044 1.00 83.88 102 ARG A C 1
ATOM 799 O O . ARG A 1 102 ? -6.647 -7.405 1.323 1.00 83.88 102 ARG A O 1
ATOM 806 N N . PHE A 1 103 ? -6.617 -6.185 3.212 1.00 83.25 103 PHE A N 1
ATOM 807 C CA . PHE A 1 103 ? -5.342 -6.691 3.725 1.00 83.25 103 PHE A CA 1
ATOM 808 C C . PHE A 1 103 ? -5.538 -7.246 5.131 1.00 83.25 103 PHE A C 1
ATOM 810 O O . PHE A 1 103 ? -5.551 -6.522 6.132 1.00 83.25 103 PHE A O 1
ATOM 817 N N . GLY A 1 104 ? -5.761 -8.558 5.209 1.00 86.56 104 GLY A N 1
ATOM 818 C CA . GLY A 1 104 ? -6.119 -9.235 6.453 1.00 86.56 104 GLY A CA 1
ATOM 819 C C . GLY A 1 104 ? -7.415 -8.676 7.055 1.00 86.56 104 GLY A C 1
ATOM 820 O O . GLY A 1 104 ? -8.503 -8.849 6.499 1.00 86.56 104 GLY A O 1
ATOM 821 N N . LYS A 1 105 ? -7.288 -8.012 8.212 1.00 84.62 105 LYS A N 1
ATOM 822 C CA . LYS A 1 105 ? -8.396 -7.375 8.954 1.00 84.62 105 LYS A CA 1
ATOM 823 C C . LYS A 1 105 ? -8.609 -5.895 8.599 1.00 84.62 105 LYS A C 1
ATOM 825 O O . LYS A 1 105 ? -9.468 -5.249 9.194 1.00 84.62 105 LYS A O 1
ATOM 830 N N . LYS A 1 106 ? -7.808 -5.351 7.678 1.00 85.88 106 LYS A N 1
ATOM 831 C CA . LYS A 1 106 ? -7.915 -3.969 7.206 1.00 85.88 106 LYS A CA 1
ATOM 832 C C . LYS A 1 106 ? -8.697 -3.920 5.898 1.00 85.88 106 LYS A C 1
ATOM 834 O O . LYS A 1 106 ? -8.455 -4.728 4.998 1.00 85.88 106 LYS A O 1
ATOM 839 N N . LEU A 1 107 ? -9.605 -2.960 5.813 1.00 86.50 107 LEU A N 1
ATOM 840 C CA . LEU A 1 107 ? -10.351 -2.603 4.616 1.00 86.50 107 LEU A CA 1
ATOM 841 C C . LEU A 1 107 ? -9.886 -1.224 4.150 1.00 86.50 107 LEU A C 1
ATOM 843 O O . LEU A 1 107 ? -9.948 -0.269 4.919 1.00 86.50 107 LEU A O 1
ATOM 847 N N . ASN A 1 108 ? -9.453 -1.108 2.904 1.00 82.69 108 ASN A N 1
ATOM 848 C CA . ASN A 1 108 ? -9.073 0.154 2.284 1.00 82.69 108 ASN A CA 1
ATOM 849 C C . ASN A 1 108 ? -10.076 0.431 1.158 1.00 82.69 108 ASN A C 1
ATOM 851 O O . ASN A 1 108 ? -9.890 -0.083 0.054 1.00 82.69 108 ASN A O 1
ATOM 855 N N . PRO A 1 109 ? -11.179 1.147 1.445 1.00 80.94 109 PRO A N 1
ATOM 856 C CA . PRO A 1 109 ? -12.181 1.430 0.429 1.00 80.94 109 PRO A CA 1
ATOM 857 C C . PRO A 1 109 ? -11.610 2.399 -0.612 1.00 80.94 109 PRO A C 1
ATOM 859 O O . PRO A 1 109 ? -10.776 3.249 -0.290 1.00 80.94 109 PRO A O 1
ATOM 862 N N . ASP A 1 110 ? -12.064 2.271 -1.854 1.00 80.38 110 ASP A N 1
ATOM 863 C CA . ASP A 1 110 ? -11.724 3.197 -2.931 1.00 80.38 110 ASP A CA 1
ATOM 864 C C . ASP A 1 110 ? -12.536 4.485 -2.797 1.00 80.38 110 ASP A C 1
ATOM 866 O O . ASP A 1 110 ? -13.562 4.686 -3.443 1.00 80.38 110 ASP A O 1
ATOM 870 N N . ILE A 1 111 ? -12.121 5.325 -1.853 1.00 76.88 111 ILE A N 1
ATOM 871 C CA . ILE A 1 111 ? -12.718 6.632 -1.598 1.00 76.88 111 ILE A CA 1
ATOM 872 C C . ILE A 1 111 ? -11.620 7.659 -1.841 1.00 76.88 111 ILE A C 1
ATOM 874 O O . ILE A 1 111 ? -10.607 7.658 -1.135 1.00 76.88 111 ILE A O 1
ATOM 878 N N . ALA A 1 112 ? -11.817 8.519 -2.844 1.00 70.00 112 ALA A N 1
ATOM 879 C CA . ALA A 1 112 ? -10.842 9.536 -3.241 1.00 70.00 112 ALA A CA 1
ATOM 880 C C . ALA A 1 112 ? -10.412 10.404 -2.044 1.00 70.00 112 ALA A C 1
ATOM 882 O O . ALA A 1 112 ? -9.219 10.551 -1.795 1.00 70.00 112 ALA A O 1
ATOM 883 N N . ASP A 1 113 ? -11.370 10.830 -1.214 1.00 72.31 113 ASP A N 1
ATOM 884 C CA . ASP A 1 113 ? -11.143 11.648 -0.009 1.00 72.31 113 ASP A CA 1
ATOM 885 C C . ASP A 1 113 ? -10.278 10.975 1.075 1.00 72.31 113 ASP A C 1
ATOM 887 O O . ASP A 1 113 ? -9.846 11.617 2.035 1.00 72.31 113 ASP A O 1
ATOM 891 N N . LEU A 1 114 ? -10.045 9.665 0.968 1.00 73.88 114 LEU A N 1
ATOM 892 C CA . LEU A 1 114 ? -9.238 8.887 1.908 1.00 73.88 114 LEU A CA 1
ATOM 893 C C . LEU A 1 114 ? -7.828 8.583 1.396 1.00 73.88 114 LEU A C 1
ATOM 895 O O . LEU A 1 114 ? -7.045 7.971 2.131 1.00 73.88 114 LEU A O 1
ATOM 899 N N . SER A 1 115 ? -7.496 8.997 0.175 1.00 70.00 115 SER A N 1
ATOM 900 C CA . SER A 1 115 ? -6.182 8.785 -0.429 1.00 70.00 115 SER A CA 1
ATOM 901 C C . SER A 1 115 ? -5.390 10.091 -0.446 1.00 70.00 115 SER A C 1
ATOM 903 O O . SER A 1 115 ? -5.909 11.136 -0.824 1.00 70.00 115 SER A O 1
ATOM 905 N N . GLN A 1 116 ? -4.134 10.033 -0.012 1.00 73.88 116 GLN A N 1
ATOM 906 C CA . GLN A 1 116 ? -3.173 11.129 -0.109 1.00 73.88 116 GLN A CA 1
ATOM 907 C C . GLN A 1 116 ? -1.883 10.583 -0.711 1.00 73.88 116 GLN A C 1
ATOM 909 O O . GLN A 1 116 ? -1.401 9.533 -0.292 1.00 73.88 116 GLN A O 1
ATOM 914 N N . ASP A 1 117 ? -1.322 11.273 -1.695 1.00 73.94 117 ASP A N 1
ATOM 915 C CA . ASP A 1 117 ? -0.041 10.880 -2.273 1.00 73.94 117 ASP A CA 1
ATOM 916 C C . ASP A 1 117 ? 1.102 11.225 -1.310 1.00 73.94 117 ASP A C 1
ATOM 918 O O . ASP A 1 117 ? 1.077 12.276 -0.676 1.00 73.94 117 ASP A O 1
ATOM 922 N N . LEU A 1 118 ? 2.088 10.330 -1.190 1.00 65.31 118 LEU A N 1
ATOM 923 C CA . LEU A 1 118 ? 3.340 10.587 -0.477 1.00 65.31 118 LEU A CA 1
ATOM 924 C C . LEU A 1 118 ? 4.389 11.043 -1.488 1.00 65.31 118 LEU A C 1
ATOM 926 O O . LEU A 1 118 ? 4.782 10.290 -2.395 1.00 65.31 118 LEU A O 1
ATOM 930 N N . VAL A 1 119 ? 4.803 12.295 -1.343 1.00 67.06 119 VAL A N 1
ATOM 931 C CA . VAL A 1 119 ? 5.580 13.028 -2.335 1.00 67.06 119 VAL A CA 1
ATOM 932 C C . VAL A 1 119 ? 6.981 13.294 -1.796 1.00 67.06 119 VAL A C 1
ATOM 934 O O . VAL A 1 119 ? 7.166 14.029 -0.833 1.00 67.06 119 VAL A O 1
ATOM 937 N N . LEU A 1 120 ? 7.994 12.768 -2.484 1.00 56.22 120 LEU A N 1
ATOM 938 C CA . LEU A 1 120 ? 9.392 13.119 -2.245 1.00 56.22 120 LEU A CA 1
ATOM 939 C C . LEU A 1 120 ? 9.910 13.915 -3.440 1.00 56.22 120 LEU A C 1
ATOM 941 O O . LEU A 1 120 ? 9.855 13.424 -4.565 1.00 56.22 120 LEU A O 1
ATOM 945 N N . ASN A 1 121 ? 10.427 15.126 -3.215 1.00 54.34 121 ASN A N 1
ATOM 946 C CA . ASN A 1 121 ? 10.952 15.993 -4.283 1.00 54.34 121 ASN A CA 1
ATOM 947 C C . ASN A 1 121 ? 9.954 16.154 -5.449 1.00 54.34 121 ASN A C 1
ATOM 949 O O . ASN A 1 121 ? 10.300 15.890 -6.599 1.00 54.34 121 ASN A O 1
ATOM 953 N N . GLU A 1 122 ? 8.692 16.474 -5.135 1.00 67.00 122 GLU A N 1
ATOM 954 C CA . GLU A 1 122 ? 7.584 16.621 -6.103 1.00 67.00 122 GLU A CA 1
ATOM 955 C C . GLU A 1 122 ? 7.208 15.335 -6.869 1.00 67.00 122 GLU A C 1
ATOM 957 O O . GLU A 1 122 ? 6.368 15.344 -7.770 1.00 67.00 122 GLU A O 1
ATOM 962 N N . ASN A 1 123 ? 7.779 14.189 -6.485 1.00 76.25 123 ASN A N 1
ATOM 963 C CA . ASN A 1 123 ? 7.514 12.900 -7.101 1.00 76.25 123 ASN A CA 1
ATOM 964 C C . ASN A 1 123 ? 6.764 11.958 -6.159 1.00 76.25 123 ASN A C 1
ATOM 966 O O . ASN A 1 123 ? 7.229 11.621 -5.073 1.00 76.25 123 ASN A O 1
ATOM 970 N N . VAL A 1 124 ? 5.618 11.463 -6.628 1.00 81.00 124 VAL A N 1
ATOM 971 C CA . VAL A 1 124 ? 4.858 10.415 -5.939 1.00 81.00 124 VAL A CA 1
ATOM 972 C C . VAL A 1 124 ? 5.625 9.095 -6.035 1.00 81.00 124 VAL A C 1
ATOM 974 O O . VAL A 1 124 ? 5.749 8.525 -7.130 1.00 81.00 124 VAL A O 1
ATOM 977 N N . ILE A 1 125 ? 6.139 8.627 -4.893 1.00 90.19 125 ILE A N 1
ATOM 978 C CA . ILE A 1 125 ? 6.787 7.311 -4.744 1.00 90.19 125 ILE A CA 1
ATOM 979 C C . ILE A 1 125 ? 5.805 6.306 -4.159 1.00 90.19 125 ILE A C 1
ATOM 981 O O . ILE A 1 125 ? 5.710 5.178 -4.633 1.00 90.19 125 ILE A O 1
ATOM 985 N N . PHE A 1 126 ? 5.048 6.721 -3.151 1.00 93.62 126 PHE A N 1
ATOM 986 C CA . PHE A 1 126 ? 4.032 5.900 -2.512 1.00 93.62 126 PHE A CA 1
ATOM 987 C C . PHE A 1 126 ? 2.734 6.698 -2.417 1.00 93.62 126 PHE A C 1
ATOM 989 O O . PHE A 1 126 ? 2.750 7.920 -2.412 1.00 93.62 126 PHE A O 1
ATOM 996 N N . GLY A 1 127 ? 1.600 6.015 -2.325 1.00 91.38 127 GLY A N 1
ATOM 997 C CA . GLY A 1 127 ? 0.332 6.613 -1.913 1.00 91.38 127 GLY A CA 1
ATOM 998 C C . GLY A 1 127 ? 0.009 6.200 -0.482 1.00 91.38 127 GLY A C 1
ATOM 999 O O . GLY A 1 127 ? 0.020 5.010 -0.163 1.00 91.38 127 GLY A O 1
ATOM 1000 N N . ALA A 1 128 ? -0.299 7.145 0.397 1.00 92.25 128 ALA A N 1
ATOM 1001 C CA . ALA A 1 128 ? -0.903 6.859 1.689 1.00 92.25 128 ALA A CA 1
ATOM 1002 C C . ALA A 1 128 ? -2.416 6.716 1.519 1.00 92.25 128 ALA A C 1
ATOM 1004 O O . ALA A 1 128 ? -3.133 7.679 1.250 1.00 92.25 128 ALA A O 1
ATOM 1005 N N . LYS A 1 129 ? -2.935 5.506 1.726 1.00 91.50 129 LYS A N 1
ATOM 1006 C CA . LYS A 1 129 ? -4.384 5.284 1.741 1.00 91.50 129 LYS A CA 1
ATOM 1007 C C . LYS A 1 129 ? -4.872 5.077 3.163 1.00 91.50 129 LYS A C 1
ATOM 1009 O O . LYS A 1 129 ? -4.357 4.232 3.907 1.00 91.50 129 LYS A O 1
ATOM 1014 N N . THR A 1 130 ? -5.905 5.826 3.523 1.00 90.62 130 THR A N 1
ATOM 1015 C CA . THR A 1 130 ? -6.667 5.613 4.749 1.00 90.62 130 THR A CA 1
ATOM 1016 C C . THR A 1 130 ? -7.619 4.436 4.544 1.00 90.62 130 THR A C 1
ATOM 1018 O O . THR A 1 130 ? -8.296 4.309 3.530 1.00 90.62 130 THR A O 1
ATOM 1021 N N . GLY A 1 131 ? -7.658 3.550 5.525 1.00 92.00 131 GLY A N 1
ATOM 1022 C CA . GLY A 1 131 ? -8.569 2.423 5.613 1.00 92.00 131 GLY A CA 1
ATOM 1023 C C . GLY A 1 131 ? -9.057 2.232 7.043 1.00 92.00 131 GLY A C 1
ATOM 1024 O O . GLY A 1 131 ? -8.818 3.057 7.927 1.00 92.00 131 GLY A O 1
ATOM 1025 N N . PHE A 1 132 ? -9.716 1.109 7.288 1.00 93.06 132 PHE A N 1
ATOM 1026 C CA . PHE A 1 132 ? -10.358 0.799 8.554 1.00 93.06 132 PHE A CA 1
ATOM 1027 C C . PHE A 1 132 ? -10.019 -0.617 8.991 1.00 93.06 132 PHE A C 1
ATOM 1029 O O . PHE A 1 132 ? -10.160 -1.581 8.239 1.00 93.06 132 PHE A O 1
ATOM 1036 N N . PHE A 1 133 ? -9.599 -0.748 10.240 1.00 92.44 133 PHE A N 1
ATOM 1037 C CA . PHE A 1 133 ? -9.564 -2.028 10.925 1.00 92.44 133 PHE A CA 1
ATOM 1038 C C . PHE A 1 133 ? -10.914 -2.252 11.602 1.00 92.44 133 PHE A C 1
ATOM 1040 O O . PHE A 1 133 ? -11.427 -1.352 12.269 1.00 92.44 133 PHE A O 1
ATOM 1047 N N . SER A 1 134 ? -11.470 -3.452 11.450 1.00 90.00 134 SER A N 1
ATOM 1048 C CA . SER A 1 134 ? -12.705 -3.854 12.121 1.00 90.00 134 SER A CA 1
ATOM 1049 C C . SER A 1 134 ? -12.532 -5.184 12.854 1.00 90.00 134 SER A C 1
ATOM 1051 O O . SER A 1 134 ? -11.798 -6.079 12.425 1.00 90.00 134 SER A O 1
ATOM 1053 N N . SER A 1 135 ? -13.189 -5.308 14.005 1.00 91.06 135 SER A N 1
ATOM 1054 C CA . SER A 1 135 ? -13.222 -6.544 14.789 1.00 91.06 135 SER A CA 1
ATOM 1055 C C . SER A 1 135 ? -14.480 -6.603 15.645 1.00 91.06 135 SER A C 1
ATOM 1057 O O . SER A 1 135 ? -14.794 -5.620 16.311 1.00 91.06 135 SER A O 1
ATOM 1059 N N . VAL A 1 136 ? -15.142 -7.755 15.690 1.00 90.00 136 VAL A N 1
ATOM 1060 C CA . VAL A 1 136 ? -16.237 -8.022 16.632 1.00 90.00 136 VAL A CA 1
ATOM 1061 C C . VAL A 1 136 ? -15.649 -8.563 17.937 1.00 90.00 136 VAL A C 1
ATOM 1063 O O . VAL A 1 136 ? -14.736 -9.391 17.914 1.00 90.00 136 VAL A O 1
ATOM 1066 N N . ARG A 1 137 ? -16.134 -8.072 19.077 1.00 88.31 137 ARG A N 1
ATOM 1067 C CA . ARG A 1 137 ? -15.714 -8.483 20.421 1.00 88.31 137 ARG A CA 1
ATOM 1068 C C . ARG A 1 137 ? -16.941 -8.795 21.279 1.00 88.31 137 ARG A C 1
ATOM 1070 O O . ARG A 1 137 ? -17.934 -8.086 21.158 1.00 88.31 137 ARG A O 1
ATOM 1077 N N . PRO A 1 138 ? -16.888 -9.802 22.161 1.00 90.44 138 PRO A N 1
ATOM 1078 C CA . PRO A 1 138 ? -17.927 -9.974 23.166 1.00 90.44 138 PRO A CA 1
ATOM 1079 C C . PRO A 1 138 ? -17.864 -8.823 24.181 1.00 90.44 138 PRO A C 1
ATOM 1081 O O . PRO A 1 138 ? -16.780 -8.458 24.646 1.00 90.44 138 PRO A O 1
ATOM 1084 N N . GLY A 1 139 ? -19.019 -8.250 24.497 1.00 88.38 139 GLY A N 1
ATOM 1085 C CA . GLY A 1 139 ? -19.242 -7.324 25.601 1.00 88.38 139 GLY A CA 1
ATOM 1086 C C . GLY A 1 139 ? -20.213 -7.930 26.612 1.00 88.38 139 GLY A C 1
ATOM 1087 O O . GLY A 1 139 ? -20.849 -8.951 26.355 1.00 88.38 139 GLY A O 1
ATOM 1088 N N . ILE A 1 140 ? -20.335 -7.301 27.777 1.00 83.25 140 ILE A N 1
ATOM 1089 C CA . ILE A 1 140 ? -21.374 -7.669 28.744 1.00 83.25 140 ILE A CA 1
ATOM 1090 C C . ILE A 1 140 ? -22.722 -7.302 28.111 1.00 83.25 140 ILE A C 1
ATOM 1092 O O . ILE A 1 140 ? -22.911 -6.155 27.706 1.00 83.25 140 ILE A O 1
ATOM 1096 N N . GLY A 1 141 ? -23.634 -8.263 27.960 1.00 86.94 141 GLY A N 1
ATOM 1097 C CA . GLY A 1 141 ? -24.961 -7.985 27.404 1.00 86.94 141 GLY A CA 1
ATOM 1098 C C . GLY A 1 141 ? -25.056 -7.933 25.875 1.00 86.94 141 GLY A C 1
ATOM 1099 O O . GLY A 1 141 ? -26.158 -7.790 25.352 1.00 86.94 141 GLY A O 1
ATOM 1100 N N . SER A 1 142 ? -23.937 -7.948 25.136 1.00 86.12 142 SER A N 1
ATOM 1101 C CA . SER A 1 142 ? -23.945 -7.575 23.709 1.00 86.12 142 SER A CA 1
ATOM 1102 C C . SER A 1 142 ? -22.680 -7.974 22.937 1.00 86.12 142 SER A C 1
ATOM 1104 O O . SER A 1 142 ? -21.644 -8.306 23.512 1.00 86.12 142 SER A O 1
ATOM 1106 N N . LEU A 1 143 ? -22.741 -7.903 21.603 1.00 85.94 143 LEU A N 1
ATOM 1107 C CA . LEU A 1 143 ? -21.555 -7.886 20.743 1.00 85.94 143 LEU A CA 1
ATOM 1108 C C . LEU A 1 143 ? -21.140 -6.445 20.441 1.00 85.94 143 LEU A C 1
ATOM 1110 O O . LEU A 1 143 ? -21.965 -5.602 20.101 1.00 85.94 143 LEU A O 1
ATOM 1114 N N . LEU A 1 144 ? -19.839 -6.186 20.514 1.00 87.25 144 LEU A N 1
ATOM 1115 C CA . LEU A 1 144 ? -19.232 -4.889 20.261 1.00 87.25 144 LEU A CA 1
ATOM 1116 C C . LEU A 1 144 ? -18.485 -4.925 18.930 1.00 87.25 144 LEU A C 1
ATOM 1118 O O . LEU A 1 144 ? -17.534 -5.695 18.766 1.00 87.25 144 LEU A O 1
ATOM 1122 N N . LEU A 1 145 ? -18.856 -4.061 17.989 1.00 88.62 145 LEU A N 1
ATOM 1123 C CA . LEU A 1 145 ? -18.048 -3.833 16.795 1.00 88.62 145 LEU A CA 1
ATOM 1124 C C . LEU A 1 145 ? -17.032 -2.725 17.070 1.00 88.62 145 LEU A C 1
ATOM 1126 O O . LEU A 1 145 ? -17.396 -1.564 17.228 1.00 88.62 145 LEU A O 1
ATOM 1130 N N . ASN A 1 146 ? -15.753 -3.087 17.107 1.00 91.69 146 ASN A N 1
ATOM 1131 C CA . ASN A 1 146 ? -14.649 -2.142 17.194 1.00 91.69 146 ASN A CA 1
ATOM 1132 C C . ASN A 1 146 ? -14.182 -1.761 15.786 1.00 91.69 146 ASN A C 1
ATOM 1134 O O . ASN A 1 146 ? -13.744 -2.636 15.033 1.00 91.69 146 ASN A O 1
ATOM 1138 N N . VAL A 1 147 ? -14.231 -0.465 15.474 1.00 91.25 147 VAL A N 1
ATOM 1139 C CA . VAL A 1 147 ? -13.744 0.113 14.215 1.00 91.25 147 VAL A CA 1
ATOM 1140 C C . VAL A 1 147 ? -12.700 1.185 14.516 1.00 91.25 147 VAL A C 1
ATOM 1142 O O . VAL A 1 147 ? -12.928 2.070 15.341 1.00 91.25 147 VAL A O 1
ATOM 1145 N N . SER A 1 148 ? -11.558 1.128 13.833 1.00 92.50 148 SER A N 1
ATOM 1146 C CA . SER A 1 148 ? -10.491 2.125 13.962 1.00 92.50 148 SER A CA 1
ATOM 1147 C C . SER A 1 148 ? -9.939 2.539 12.604 1.00 92.50 148 SER A C 1
ATOM 1149 O O . SER A 1 148 ? -9.718 1.689 11.741 1.00 92.50 148 SER A O 1
ATOM 1151 N N . VAL A 1 149 ? -9.660 3.833 12.441 1.00 93.06 149 VAL A N 1
ATOM 1152 C CA . VAL A 1 149 ? -8.953 4.370 11.270 1.00 93.06 149 VAL A CA 1
ATOM 1153 C C . VAL A 1 149 ? -7.523 3.836 11.250 1.00 93.06 149 VAL A C 1
ATOM 1155 O O . VAL A 1 149 ? -6.858 3.770 12.283 1.00 93.06 149 VAL A O 1
ATOM 1158 N N . THR A 1 150 ? -7.048 3.454 10.073 1.00 94.31 150 THR A N 1
ATOM 1159 C CA . THR A 1 150 ? -5.670 3.017 9.836 1.00 94.31 150 THR A CA 1
ATOM 1160 C C . THR A 1 150 ? -5.152 3.664 8.563 1.00 94.31 150 THR A C 1
ATOM 1162 O O . THR A 1 150 ? -5.914 3.811 7.618 1.00 94.31 150 THR A O 1
ATOM 1165 N N . THR A 1 151 ? -3.868 3.986 8.500 1.00 94.19 151 THR A N 1
ATOM 1166 C CA . THR A 1 151 ? -3.223 4.477 7.273 1.00 94.19 151 THR A CA 1
ATOM 1167 C C . THR A 1 151 ? -2.147 3.482 6.862 1.00 94.19 151 THR A C 1
ATOM 1169 O O . THR A 1 151 ? -1.532 2.832 7.715 1.00 94.19 151 THR A O 1
ATOM 1172 N N . SER A 1 152 ? -1.964 3.252 5.566 1.00 94.69 152 SER A N 1
ATOM 1173 C CA . SER A 1 152 ? -0.917 2.362 5.050 1.00 94.69 152 SER A CA 1
ATOM 1174 C C . SER A 1 152 ? -0.379 2.891 3.722 1.00 94.69 152 SER A C 1
ATOM 1176 O O . SER A 1 152 ? -1.098 3.585 3.004 1.00 94.69 152 SER A O 1
ATOM 1178 N N . ALA A 1 153 ? 0.883 2.582 3.421 1.00 95.44 153 ALA A N 1
ATOM 1179 C CA . ALA A 1 153 ? 1.521 2.949 2.161 1.00 95.44 153 ALA A CA 1
ATOM 1180 C C . ALA A 1 153 ? 1.180 1.934 1.071 1.00 95.44 153 ALA A C 1
ATOM 1182 O O . ALA A 1 153 ? 1.100 0.730 1.328 1.00 95.44 153 ALA A O 1
ATOM 1183 N N . PHE A 1 154 ? 1.025 2.435 -0.146 1.00 95.31 154 PHE A N 1
ATOM 1184 C CA . PHE A 1 154 ? 0.730 1.672 -1.345 1.00 95.31 154 PHE A CA 1
ATOM 1185 C C . PHE A 1 154 ? 1.655 2.090 -2.482 1.00 95.31 154 PHE A C 1
ATOM 1187 O O . PHE A 1 154 ? 2.049 3.253 -2.568 1.00 95.31 154 PHE A O 1
ATOM 1194 N N . TYR A 1 155 ? 1.964 1.158 -3.378 1.00 95.06 155 TYR A N 1
ATOM 1195 C CA . TYR A 1 155 ? 2.567 1.501 -4.661 1.00 95.06 155 TYR A CA 1
ATOM 1196 C C . TYR A 1 155 ? 1.547 2.270 -5.518 1.00 95.06 155 TYR A C 1
ATOM 1198 O O . TYR A 1 155 ? 0.350 1.960 -5.468 1.00 95.06 155 TYR A O 1
ATOM 1206 N N . PRO A 1 156 ? 1.988 3.289 -6.273 1.00 93.19 156 PRO A N 1
ATOM 1207 C CA . PRO A 1 156 ? 1.092 4.148 -7.029 1.00 93.19 156 PRO A CA 1
ATOM 1208 C C . PRO A 1 156 ? 0.584 3.405 -8.266 1.00 93.19 156 PRO A C 1
ATOM 1210 O O . PRO A 1 156 ? 1.340 3.099 -9.189 1.00 93.19 156 PRO A O 1
ATOM 1213 N N . ALA A 1 157 ? -0.708 3.099 -8.272 1.00 91.81 157 ALA A N 1
ATOM 1214 C CA . ALA A 1 157 ? -1.333 2.354 -9.350 1.00 91.81 157 ALA A CA 1
ATOM 1215 C C . ALA A 1 157 ? -1.267 3.103 -10.685 1.00 91.81 157 ALA A C 1
ATOM 1217 O O . ALA A 1 157 ? -1.335 4.332 -10.736 1.00 91.81 157 ALA A O 1
ATOM 1218 N N . GLY A 1 158 ? -1.107 2.357 -11.778 1.00 92.19 158 GLY A N 1
ATOM 1219 C CA . GLY A 1 158 ? -1.033 2.918 -13.128 1.00 92.19 158 GLY A CA 1
ATOM 1220 C C . GLY A 1 158 ? 0.262 3.676 -13.445 1.00 92.19 158 GLY A C 1
ATOM 1221 O O . GLY A 1 158 ? 0.502 4.002 -14.610 1.00 92.19 158 GLY A O 1
ATOM 1222 N N . VAL A 1 159 ? 1.130 3.926 -12.459 1.00 94.06 159 VAL A N 1
ATOM 1223 C CA . VAL A 1 159 ? 2.459 4.500 -12.692 1.00 94.06 159 VAL A CA 1
ATOM 1224 C C . VAL A 1 159 ? 3.360 3.440 -13.317 1.00 94.06 159 VAL A C 1
ATOM 1226 O O . VAL A 1 159 ? 3.360 2.280 -12.904 1.00 94.06 159 VAL A O 1
ATOM 1229 N N . SER A 1 160 ? 4.124 3.849 -14.333 1.00 94.88 160 SER A N 1
ATOM 1230 C CA . SER A 1 160 ? 5.122 2.988 -14.965 1.00 94.88 160 SER A CA 1
ATOM 1231 C C . SER A 1 160 ? 6.185 2.554 -13.956 1.00 94.88 160 SER A C 1
ATOM 1233 O O . SER A 1 160 ? 6.678 3.378 -13.180 1.00 94.88 160 SER A O 1
ATOM 1235 N N . VAL A 1 161 ? 6.575 1.279 -14.009 1.00 94.81 161 VAL A N 1
ATOM 1236 C CA . VAL A 1 161 ? 7.638 0.732 -13.154 1.00 94.81 161 VAL A CA 1
ATOM 1237 C C . VAL A 1 161 ? 8.946 1.495 -13.374 1.00 94.81 161 VAL A C 1
ATOM 1239 O O . VAL A 1 161 ? 9.594 1.872 -12.401 1.00 94.81 161 VAL A O 1
ATOM 1242 N N . GLN A 1 162 ? 9.289 1.816 -14.626 1.00 92.88 162 GLN A N 1
ATOM 1243 C CA . GLN A 1 162 ? 10.482 2.606 -14.954 1.00 92.88 162 GLN A CA 1
ATOM 1244 C C . GLN A 1 162 ? 10.454 3.987 -14.289 1.00 92.88 162 GLN A C 1
ATOM 1246 O O . GLN A 1 162 ? 11.379 4.348 -13.563 1.00 92.88 162 GLN A O 1
ATOM 1251 N N . LYS A 1 163 ? 9.352 4.729 -14.462 1.00 92.62 163 LYS A N 1
ATOM 1252 C CA . LYS A 1 163 ? 9.188 6.066 -13.869 1.00 92.62 163 LYS A CA 1
ATOM 1253 C C . LYS A 1 163 ? 9.298 6.021 -12.346 1.00 92.62 163 LYS A C 1
ATOM 1255 O O . LYS A 1 163 ? 9.830 6.933 -11.723 1.00 92.62 163 LYS A O 1
ATOM 1260 N N . TRP A 1 164 ? 8.781 4.967 -11.727 1.00 93.88 164 TRP A N 1
ATOM 1261 C CA . TRP A 1 164 ? 8.906 4.782 -10.289 1.00 93.88 164 TRP A CA 1
ATOM 1262 C C . TRP A 1 164 ? 10.353 4.517 -9.858 1.00 93.88 164 TRP A C 1
ATOM 1264 O O . TRP A 1 164 ? 10.806 5.146 -8.905 1.00 93.88 164 TRP A O 1
ATOM 1274 N N . ILE A 1 165 ? 11.095 3.662 -10.576 1.00 91.81 165 ILE A N 1
ATOM 1275 C CA . ILE A 1 165 ? 12.523 3.398 -10.317 1.00 91.81 165 ILE A CA 1
ATOM 1276 C C . ILE A 1 165 ? 13.328 4.701 -10.404 1.00 91.81 165 ILE A C 1
ATOM 1278 O O . ILE A 1 165 ? 14.102 5.010 -9.497 1.00 91.81 165 ILE A O 1
ATOM 1282 N N . GLU A 1 166 ? 13.112 5.497 -11.451 1.00 90.12 166 GLU A N 1
ATOM 1283 C CA . GLU A 1 166 ? 13.785 6.788 -11.644 1.00 90.12 166 GLU A CA 1
ATOM 1284 C C . GLU A 1 166 ? 13.551 7.732 -10.466 1.00 90.12 166 GLU A C 1
ATOM 1286 O O . GLU A 1 166 ? 14.501 8.283 -9.904 1.00 90.12 166 GLU A O 1
ATOM 1291 N N . ARG A 1 167 ? 12.289 7.868 -10.041 1.00 90.06 167 ARG A N 1
ATOM 1292 C CA . ARG A 1 167 ? 11.915 8.721 -8.909 1.00 90.06 167 ARG A CA 1
ATOM 1293 C C . ARG A 1 167 ? 12.487 8.207 -7.586 1.00 90.06 167 ARG A C 1
ATOM 1295 O O . ARG A 1 167 ? 12.979 8.996 -6.786 1.00 90.06 167 ARG A O 1
ATOM 1302 N N . ARG A 1 168 ? 12.437 6.890 -7.354 1.00 89.62 168 ARG A N 1
ATOM 1303 C CA . ARG A 1 168 ? 12.888 6.241 -6.112 1.00 89.62 168 ARG A CA 1
ATOM 1304 C C . ARG A 1 168 ? 14.396 6.366 -5.914 1.00 89.62 168 ARG A C 1
ATOM 1306 O O . ARG A 1 168 ? 14.846 6.549 -4.785 1.00 89.62 168 ARG A O 1
ATOM 1313 N N . TYR A 1 169 ? 15.165 6.259 -6.997 1.00 85.94 169 TYR A N 1
ATOM 1314 C CA . TYR A 1 169 ? 16.628 6.187 -6.947 1.00 85.94 169 TYR A CA 1
ATOM 1315 C C . TYR A 1 169 ? 17.341 7.444 -7.454 1.00 85.94 169 TYR A C 1
ATOM 1317 O O . TYR A 1 169 ? 18.572 7.492 -7.390 1.00 85.94 169 TYR A O 1
ATOM 1325 N N . ASN A 1 170 ? 16.585 8.458 -7.893 1.00 74.44 170 ASN A N 1
ATOM 1326 C CA . ASN A 1 170 ? 17.044 9.796 -8.279 1.00 74.44 170 ASN A CA 1
ATOM 1327 C C . ASN A 1 170 ? 18.246 9.782 -9.251 1.00 74.44 170 ASN A C 1
ATOM 1329 O O . ASN A 1 170 ? 19.177 10.582 -9.119 1.00 74.44 170 ASN A O 1
ATOM 1333 N N . LYS A 1 171 ? 18.297 8.797 -10.165 1.00 67.38 171 LYS A N 1
ATOM 1334 C CA . LYS A 1 171 ? 19.452 8.535 -11.042 1.00 67.38 171 LYS A CA 1
ATOM 1335 C C . LYS A 1 171 ? 19.046 7.905 -12.374 1.00 67.38 171 LYS A C 1
ATOM 1337 O O . LYS A 1 171 ? 18.311 6.926 -12.392 1.00 67.38 171 LYS A O 1
ATOM 1342 N N . ASN A 1 172 ? 19.709 8.338 -13.451 1.00 58.88 172 ASN A N 1
ATOM 1343 C CA . ASN A 1 172 ? 19.708 7.709 -14.788 1.00 58.88 172 ASN A CA 1
ATOM 1344 C C . ASN A 1 172 ? 20.424 6.339 -14.825 1.00 58.88 172 ASN A C 1
ATOM 1346 O O . ASN A 1 172 ? 20.850 5.883 -15.881 1.00 58.88 172 ASN A O 1
ATOM 1350 N N . LYS A 1 173 ? 20.676 5.716 -13.668 1.00 66.38 173 LYS A N 1
ATOM 1351 C CA . LYS A 1 173 ? 21.385 4.439 -13.564 1.00 66.38 173 LYS A CA 1
ATOM 1352 C C . LYS A 1 173 ? 20.588 3.515 -12.668 1.00 66.38 173 LYS A C 1
ATOM 1354 O O . LYS A 1 173 ? 20.362 3.831 -11.500 1.00 66.38 173 LYS A O 1
ATOM 1359 N N . ILE A 1 174 ? 20.217 2.373 -13.235 1.00 68.50 174 ILE A N 1
ATOM 1360 C CA . ILE A 1 174 ? 19.566 1.271 -12.534 1.00 68.50 174 ILE A CA 1
ATOM 1361 C C . ILE A 1 174 ? 20.445 0.913 -11.329 1.00 68.50 174 ILE A C 1
ATOM 1363 O O . ILE A 1 174 ? 21.651 0.688 -11.494 1.00 68.50 174 ILE A O 1
ATOM 1367 N N . PRO A 1 175 ? 19.903 0.942 -10.103 1.00 70.88 175 PRO A N 1
ATOM 1368 C CA . PRO A 1 175 ? 20.695 0.619 -8.932 1.00 70.88 175 PRO A CA 1
ATOM 1369 C C . PRO A 1 175 ? 21.147 -0.854 -8.995 1.00 70.88 175 PRO A C 1
ATOM 1371 O O . PRO A 1 175 ? 20.425 -1.694 -9.529 1.00 70.88 175 PRO A O 1
ATOM 1374 N N . PRO A 1 176 ? 22.334 -1.190 -8.458 1.00 67.88 176 PRO A N 1
ATOM 1375 C CA . PRO A 1 176 ? 22.847 -2.559 -8.485 1.00 67.88 176 PRO A CA 1
ATOM 1376 C C . PRO A 1 176 ? 21.871 -3.544 -7.816 1.00 67.88 176 PRO A C 1
ATOM 1378 O O . PRO A 1 176 ? 21.209 -3.186 -6.836 1.00 67.88 176 PRO A O 1
ATOM 1381 N N . GLY A 1 177 ? 21.822 -4.775 -8.347 1.00 59.97 177 GLY A N 1
ATOM 1382 C CA . GLY A 1 177 ? 20.702 -5.731 -8.264 1.00 59.97 177 GLY A CA 1
ATOM 1383 C C . GLY A 1 177 ? 20.073 -6.014 -6.893 1.00 59.97 177 GLY A C 1
ATOM 1384 O O . GLY A 1 177 ? 18.909 -6.377 -6.837 1.00 59.97 177 GLY A O 1
ATOM 1385 N N . GLY A 1 178 ? 20.757 -5.758 -5.774 1.00 63.09 178 GLY A N 1
ATOM 1386 C CA . GLY A 1 178 ? 20.177 -5.940 -4.435 1.00 63.09 178 GLY A CA 1
ATOM 1387 C C . GLY A 1 178 ? 19.200 -4.845 -3.984 1.00 63.09 178 GLY A C 1
ATOM 1388 O O . GLY A 1 178 ? 18.459 -5.045 -3.026 1.00 63.09 178 GLY A O 1
ATOM 1389 N N . LYS A 1 179 ? 19.186 -3.671 -4.628 1.00 71.12 179 LYS A N 1
ATOM 1390 C CA . LYS A 1 179 ? 18.294 -2.568 -4.217 1.00 71.12 179 LYS A CA 1
ATOM 1391 C C . LYS A 1 179 ? 16.875 -2.703 -4.769 1.00 71.12 179 LYS A C 1
ATOM 1393 O O . LYS A 1 179 ? 15.952 -2.182 -4.164 1.00 71.12 179 LYS A O 1
ATOM 1398 N N . LEU A 1 180 ? 16.688 -3.444 -5.860 1.00 84.50 180 LEU A N 1
ATOM 1399 C CA . LEU A 1 180 ? 15.383 -3.613 -6.511 1.00 84.50 180 LEU A CA 1
ATOM 1400 C C . LEU A 1 180 ? 14.582 -4.803 -5.968 1.00 84.50 180 LEU A C 1
ATOM 1402 O O . LEU A 1 180 ? 13.484 -5.065 -6.449 1.00 84.50 180 LEU A O 1
ATOM 1406 N N . GLU A 1 181 ? 15.077 -5.474 -4.924 1.00 84.69 181 GLU A N 1
ATOM 1407 C CA . GLU A 1 181 ? 14.352 -6.540 -4.217 1.00 84.69 181 GLU A CA 1
ATOM 1408 C C . GLU A 1 181 ? 12.993 -6.070 -3.673 1.00 84.69 181 GLU A C 1
ATOM 1410 O O . GLU A 1 181 ? 12.069 -6.867 -3.548 1.00 84.69 181 GLU A O 1
ATOM 1415 N N . GLU A 1 182 ? 12.819 -4.767 -3.414 1.00 90.69 182 GLU A N 1
ATOM 1416 C CA . GLU A 1 182 ? 11.524 -4.205 -3.001 1.00 90.69 182 GLU A CA 1
ATOM 1417 C C . GLU A 1 182 ? 10.440 -4.288 -4.088 1.00 90.69 182 GLU A C 1
ATOM 1419 O O . GLU A 1 182 ? 9.259 -4.135 -3.781 1.00 90.69 182 GLU A O 1
ATOM 1424 N N . LEU A 1 183 ? 10.824 -4.521 -5.347 1.00 94.25 183 LEU A N 1
ATOM 1425 C CA . LEU A 1 183 ? 9.890 -4.721 -6.453 1.00 94.25 183 LEU A CA 1
ATOM 1426 C C . LEU A 1 183 ? 9.475 -6.185 -6.616 1.00 94.25 183 LEU A C 1
ATOM 1428 O O . LEU A 1 183 ? 8.458 -6.461 -7.254 1.00 94.25 183 LEU A O 1
ATOM 1432 N N . ARG A 1 184 ? 10.225 -7.131 -6.041 1.00 94.50 184 ARG A N 1
ATOM 1433 C CA . ARG A 1 184 ? 9.948 -8.559 -6.192 1.00 94.50 184 ARG A CA 1
ATOM 1434 C C . ARG A 1 184 ? 8.618 -8.935 -5.540 1.00 94.50 184 ARG A C 1
ATOM 1436 O O . ARG A 1 184 ? 8.305 -8.550 -4.417 1.00 94.50 184 ARG A O 1
ATOM 1443 N N . GLY A 1 185 ? 7.821 -9.713 -6.263 1.00 95.38 185 GLY A N 1
ATOM 1444 C CA . GLY A 1 185 ? 6.490 -10.155 -5.860 1.00 95.38 185 GLY A CA 1
ATOM 1445 C C . GLY A 1 185 ? 5.373 -9.139 -6.113 1.00 95.38 185 GLY A C 1
ATOM 1446 O O . GLY A 1 185 ? 4.200 -9.511 -5.985 1.00 95.38 185 GLY A O 1
ATOM 1447 N N . LEU A 1 186 ? 5.698 -7.901 -6.509 1.00 96.94 186 LEU A N 1
ATOM 1448 C CA . LEU A 1 186 ? 4.692 -6.913 -6.895 1.00 96.94 186 LEU A CA 1
ATOM 1449 C C . LEU A 1 186 ? 4.004 -7.320 -8.193 1.00 96.94 186 LEU A C 1
ATOM 1451 O O . LEU A 1 186 ? 4.603 -7.919 -9.083 1.00 96.94 186 LEU A O 1
ATOM 1455 N N . LYS A 1 187 ? 2.720 -6.993 -8.290 1.00 97.19 187 LYS A N 1
ATOM 1456 C CA . LYS A 1 187 ? 1.906 -7.194 -9.477 1.00 97.19 187 LYS A CA 1
ATOM 1457 C C . LYS A 1 187 ? 2.078 -6.046 -10.470 1.00 97.19 187 LYS A C 1
ATOM 1459 O O . LYS A 1 187 ? 2.104 -4.877 -10.092 1.00 97.19 187 LYS A O 1
ATOM 1464 N N . VAL A 1 188 ? 2.135 -6.361 -11.750 1.00 96.94 188 VAL A N 1
ATOM 1465 C CA . VAL A 1 188 ? 2.222 -5.371 -12.820 1.00 96.94 188 VAL A CA 1
ATOM 1466 C C . VAL A 1 188 ? 1.321 -5.751 -13.974 1.00 96.94 188 VAL A C 1
ATOM 1468 O O . VAL A 1 188 ? 1.160 -6.931 -14.278 1.00 96.94 188 VAL A O 1
ATOM 1471 N N . ASP A 1 189 ? 0.767 -4.742 -14.625 1.00 95.50 189 ASP A N 1
ATOM 1472 C CA . ASP A 1 189 ? -0.017 -4.891 -15.841 1.00 95.50 189 ASP A CA 1
ATOM 1473 C C . ASP A 1 189 ? 0.842 -4.462 -17.034 1.00 95.50 189 ASP A C 1
ATOM 1475 O O . ASP A 1 189 ? 1.574 -3.464 -16.971 1.00 95.50 189 ASP A O 1
ATOM 1479 N N . LEU A 1 190 ? 0.775 -5.233 -18.118 1.00 93.25 190 LEU A N 1
ATOM 1480 C CA . LEU A 1 190 ? 1.474 -4.919 -19.359 1.00 93.25 190 LEU A CA 1
ATOM 1481 C C . LEU A 1 190 ? 0.649 -3.909 -20.163 1.00 93.25 190 LEU A C 1
ATOM 1483 O O . LEU A 1 190 ? -0.549 -4.087 -20.375 1.00 93.25 190 LEU A O 1
ATOM 1487 N N . LEU A 1 191 ? 1.286 -2.837 -20.631 1.00 89.06 191 LEU A N 1
ATOM 1488 C CA . LEU A 1 191 ? 0.611 -1.812 -21.419 1.00 89.06 191 LEU A CA 1
ATOM 1489 C C . LEU A 1 191 ? 0.056 -2.417 -22.718 1.00 89.06 191 LEU A C 1
ATOM 1491 O O . LEU A 1 191 ? 0.814 -2.929 -23.537 1.00 89.06 191 LEU A O 1
ATOM 1495 N N . GLY A 1 192 ? -1.261 -2.327 -22.907 1.00 84.38 192 GLY A N 1
ATOM 1496 C CA . GLY A 1 192 ? -1.964 -2.887 -24.066 1.00 84.38 192 GLY A CA 1
ATOM 1497 C C . GLY A 1 192 ? -2.504 -4.306 -23.863 1.00 84.38 192 GLY A C 1
ATOM 1498 O O . GLY A 1 192 ? -3.306 -4.752 -24.677 1.00 84.38 192 GLY A O 1
ATOM 1499 N N . ASP A 1 193 ? -2.139 -4.988 -22.774 1.00 85.38 193 ASP A N 1
ATOM 1500 C CA . ASP A 1 193 ? -2.778 -6.241 -22.367 1.00 85.38 193 ASP A CA 1
ATOM 1501 C C . ASP A 1 193 ? -3.850 -5.938 -21.312 1.00 85.38 193 ASP A C 1
ATOM 1503 O O . ASP A 1 193 ? -3.562 -5.602 -20.160 1.00 85.38 193 ASP A O 1
ATOM 1507 N N . HIS A 1 194 ? -5.117 -5.980 -21.717 1.00 80.31 194 HIS A N 1
ATOM 1508 C CA . HIS A 1 194 ? -6.224 -5.689 -20.817 1.00 80.31 194 HIS A CA 1
ATOM 1509 C C . HIS A 1 194 ? -6.617 -6.947 -20.036 1.00 80.31 194 HIS A C 1
ATOM 1511 O O . HIS A 1 194 ? -7.231 -7.866 -20.573 1.00 80.31 194 HIS A O 1
ATOM 1517 N N . GLY A 1 195 ? -6.321 -6.952 -18.734 1.00 81.56 195 GLY A N 1
ATOM 1518 C CA . GLY A 1 195 ? -6.881 -7.919 -17.783 1.00 81.56 195 GLY A CA 1
ATOM 1519 C C . GLY A 1 195 ? -5.928 -9.011 -17.300 1.00 81.56 195 GLY A C 1
ATOM 1520 O O . GLY A 1 195 ? -6.346 -9.856 -16.506 1.00 81.56 195 GLY A O 1
ATOM 1521 N N . ARG A 1 196 ? -4.656 -8.996 -17.719 1.00 91.56 196 ARG A N 1
ATOM 1522 C CA . ARG A 1 196 ? -3.620 -9.879 -17.167 1.00 91.56 196 ARG A CA 1
ATOM 1523 C C . ARG A 1 196 ? -2.634 -9.093 -16.311 1.00 91.56 196 ARG A C 1
ATOM 1525 O O . ARG A 1 196 ? -1.934 -8.215 -16.803 1.00 91.56 196 ARG A O 1
ATOM 1532 N N . SER A 1 197 ? -2.555 -9.479 -15.040 1.00 94.50 197 SER A N 1
ATOM 1533 C CA . SER A 1 197 ? -1.521 -9.011 -14.119 1.00 94.50 197 SER A CA 1
ATOM 1534 C C . SER A 1 197 ? -0.462 -10.092 -13.928 1.00 94.50 197 SER A C 1
ATOM 1536 O O . SER A 1 197 ? -0.780 -11.258 -13.684 1.00 94.50 197 SER A O 1
ATOM 1538 N N . TYR A 1 198 ? 0.796 -9.685 -13.953 1.00 96.50 198 TYR A N 1
ATOM 1539 C CA . TYR A 1 198 ? 1.965 -10.535 -13.751 1.00 96.50 198 TYR A CA 1
ATOM 1540 C C . TYR A 1 198 ? 2.638 -10.207 -12.426 1.00 96.50 198 TYR A C 1
ATOM 1542 O O . TYR A 1 198 ? 2.401 -9.135 -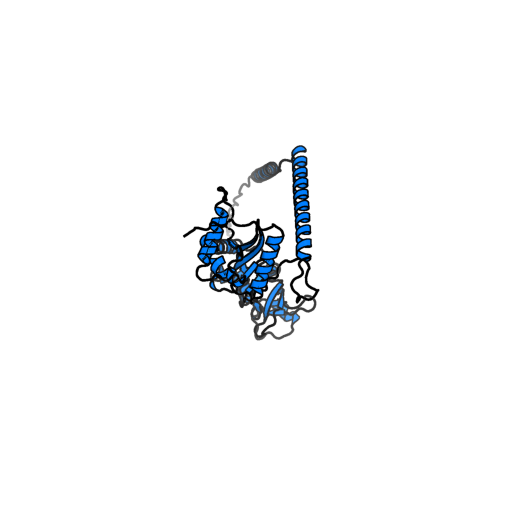11.883 1.00 96.50 198 TYR A O 1
ATOM 1550 N N . ARG A 1 199 ? 3.475 -11.098 -11.888 1.00 97.19 199 ARG A N 1
ATOM 1551 C CA . ARG A 1 199 ? 4.312 -10.789 -10.719 1.00 97.19 199 ARG A CA 1
ATOM 1552 C C . ARG A 1 199 ? 5.747 -10.554 -11.158 1.00 97.19 199 ARG A C 1
ATOM 1554 O O . ARG A 1 199 ? 6.250 -11.292 -11.992 1.00 97.19 199 ARG A O 1
ATOM 1561 N N . ILE A 1 200 ? 6.391 -9.562 -10.563 1.00 96.25 200 ILE A N 1
ATOM 1562 C CA . ILE A 1 200 ? 7.815 -9.302 -10.754 1.00 96.25 200 ILE A CA 1
ATOM 1563 C C . ILE A 1 200 ? 8.619 -10.389 -10.039 1.00 96.25 200 ILE A C 1
ATOM 1565 O O . ILE A 1 200 ? 8.510 -10.533 -8.822 1.00 96.25 200 ILE A O 1
ATOM 1569 N N . GLU A 1 201 ? 9.446 -11.116 -10.778 1.00 94.62 201 GLU A N 1
ATOM 1570 C CA . GLU A 1 201 ? 10.374 -12.107 -10.231 1.00 94.62 201 GLU A CA 1
ATOM 1571 C C . GLU A 1 201 ? 11.779 -11.530 -10.040 1.00 94.62 201 GLU A C 1
ATOM 1573 O O . GLU A 1 201 ? 12.416 -11.788 -9.021 1.00 94.62 201 GLU A O 1
ATOM 1578 N N . ALA A 1 202 ? 12.243 -10.714 -10.988 1.00 91.31 202 ALA A N 1
ATOM 1579 C CA . ALA A 1 202 ? 13.554 -10.073 -10.945 1.00 91.31 202 ALA A CA 1
ATOM 1580 C C . ALA A 1 202 ? 13.549 -8.746 -11.711 1.00 91.31 202 ALA A C 1
ATOM 1582 O O . ALA A 1 202 ? 12.708 -8.525 -12.585 1.00 91.31 202 ALA A O 1
ATOM 1583 N N . VAL A 1 203 ? 14.508 -7.874 -11.399 1.00 90.75 203 VAL A N 1
ATOM 1584 C CA . VAL A 1 203 ? 14.747 -6.622 -12.126 1.00 90.75 203 VAL A CA 1
ATOM 1585 C C . VAL A 1 203 ? 16.236 -6.514 -12.437 1.00 90.75 203 VAL A C 1
ATOM 1587 O O . VAL A 1 203 ? 17.062 -6.672 -11.540 1.00 90.75 203 VAL A O 1
ATOM 1590 N N . GLY A 1 204 ? 16.564 -6.240 -13.697 1.00 86.38 204 GLY A N 1
ATOM 1591 C CA . GLY A 1 204 ? 17.929 -6.198 -14.215 1.00 86.38 204 GLY A CA 1
ATOM 1592 C C . GLY A 1 204 ? 18.135 -5.082 -15.248 1.00 86.38 204 GLY A C 1
ATOM 1593 O O . GLY A 1 204 ? 17.176 -4.420 -15.664 1.00 86.38 204 GLY A O 1
ATOM 1594 N N . PRO A 1 205 ? 19.389 -4.811 -15.642 1.00 82.00 205 PRO A N 1
ATOM 1595 C CA . PRO A 1 205 ? 19.705 -3.888 -16.725 1.00 82.00 205 PRO A CA 1
ATOM 1596 C C . PRO A 1 205 ? 19.231 -4.400 -18.093 1.00 82.00 205 PRO A C 1
ATOM 1598 O O . PRO A 1 205 ? 19.119 -5.601 -18.321 1.00 82.00 205 PRO A O 1
ATOM 1601 N N . PHE A 1 206 ? 19.017 -3.479 -19.036 1.00 72.94 206 PHE A N 1
ATOM 1602 C CA . PHE A 1 206 ? 18.552 -3.784 -20.396 1.00 72.94 206 PHE A CA 1
ATOM 1603 C C . PHE A 1 206 ? 19.429 -4.789 -21.156 1.00 72.94 206 PHE A C 1
ATOM 1605 O O . PHE A 1 206 ? 18.931 -5.575 -21.956 1.00 72.94 206 PHE A O 1
ATOM 1612 N N . ASN A 1 207 ? 20.735 -4.805 -20.891 1.00 70.69 207 ASN A N 1
ATOM 1613 C CA . ASN A 1 207 ? 21.668 -5.692 -21.587 1.00 70.69 207 ASN A CA 1
ATOM 1614 C C . ASN A 1 207 ? 21.348 -7.180 -21.346 1.00 70.69 207 ASN A C 1
ATOM 1616 O O . ASN A 1 207 ? 21.562 -7.991 -22.241 1.00 70.69 207 ASN A O 1
ATOM 1620 N N . GLU A 1 208 ? 20.764 -7.527 -20.192 1.00 66.19 208 GLU A N 1
ATOM 1621 C CA . GLU A 1 208 ? 20.303 -8.894 -19.906 1.00 66.19 208 GLU A CA 1
ATOM 1622 C C . GLU A 1 208 ? 19.083 -9.273 -20.774 1.00 66.19 208 GLU A C 1
ATOM 1624 O O . GLU A 1 208 ? 18.917 -10.426 -21.148 1.00 66.19 208 GLU A O 1
ATOM 1629 N N . TYR A 1 209 ? 18.244 -8.319 -21.194 1.00 65.56 209 TYR A N 1
ATOM 1630 C CA . TYR A 1 209 ? 17.060 -8.588 -22.027 1.00 65.56 209 TYR A CA 1
ATOM 1631 C C . TYR A 1 209 ? 17.394 -8.986 -23.471 1.00 65.56 209 TYR A C 1
ATOM 1633 O O . TYR A 1 209 ? 16.726 -9.854 -24.047 1.00 65.56 209 TYR A O 1
ATOM 1641 N N . GLN A 1 210 ? 18.410 -8.352 -24.067 1.00 62.34 210 GLN A N 1
ATOM 1642 C CA . GLN A 1 210 ? 18.834 -8.658 -25.438 1.00 62.34 210 GLN A CA 1
ATOM 1643 C C . GLN A 1 210 ? 19.363 -10.089 -25.560 1.00 62.34 210 GLN A C 1
ATOM 1645 O O . GLN A 1 210 ? 19.070 -10.760 -26.549 1.00 62.34 210 GLN A O 1
ATOM 1650 N N . GLU A 1 211 ? 20.073 -10.564 -24.536 1.00 60.81 211 GLU A N 1
ATOM 1651 C CA . GLU A 1 211 ? 20.622 -11.920 -24.490 1.00 60.81 211 GLU A CA 1
ATOM 1652 C C . GLU A 1 211 ? 19.517 -12.989 -24.431 1.00 60.81 211 GLU A C 1
ATOM 1654 O O . GLU A 1 211 ? 19.632 -14.033 -25.067 1.00 60.81 211 GLU A O 1
ATOM 1659 N N . PHE A 1 212 ? 18.406 -12.708 -23.740 1.00 59.75 212 PHE A N 1
ATOM 1660 C CA . PHE A 1 212 ? 17.326 -13.683 -23.550 1.00 59.75 212 PHE A CA 1
ATOM 1661 C C . PHE A 1 212 ? 16.277 -13.721 -24.667 1.00 59.75 212 PHE A C 1
ATOM 1663 O O . PHE A 1 212 ? 15.682 -14.772 -24.897 1.00 59.75 212 PHE A O 1
ATOM 1670 N N . THR A 1 213 ? 15.984 -12.599 -25.334 1.00 63.41 213 THR A N 1
ATOM 1671 C CA . THR A 1 213 ? 14.813 -12.529 -26.235 1.00 63.41 213 THR A CA 1
ATOM 1672 C C . THR A 1 213 ? 15.144 -12.607 -27.721 1.00 63.41 213 THR A C 1
ATOM 1674 O O . THR A 1 213 ? 14.261 -12.950 -28.507 1.00 63.41 213 THR A O 1
ATOM 1677 N N . GLY A 1 214 ? 16.373 -12.270 -28.133 1.00 59.88 214 GLY A N 1
ATOM 1678 C CA . GLY A 1 214 ? 16.781 -12.254 -29.546 1.00 59.88 214 GLY A CA 1
ATOM 1679 C C . GLY A 1 214 ? 15.975 -11.303 -30.450 1.00 59.88 214 GLY A C 1
ATOM 1680 O O . GLY A 1 214 ? 16.178 -11.290 -31.663 1.00 59.88 214 GLY A O 1
ATOM 1681 N N . GLN A 1 215 ? 15.053 -10.507 -29.894 1.00 59.94 215 GLN A N 1
ATOM 1682 C CA . GLN A 1 215 ? 14.231 -9.561 -30.644 1.00 59.94 215 GLN A CA 1
ATOM 1683 C C . GLN A 1 215 ? 14.989 -8.246 -30.826 1.00 59.94 215 GLN A C 1
ATOM 1685 O O . GLN A 1 215 ? 15.485 -7.666 -29.864 1.00 59.94 215 GLN A O 1
ATOM 1690 N N . SER A 1 216 ? 15.061 -7.757 -32.068 1.00 55.12 216 SER A N 1
ATOM 1691 C CA . SER A 1 216 ? 15.635 -6.443 -32.365 1.00 55.12 216 SER A CA 1
ATOM 1692 C C . SER A 1 216 ? 14.766 -5.348 -31.754 1.00 55.12 216 SER A C 1
ATOM 1694 O O . SER A 1 216 ? 13.579 -5.212 -32.057 1.00 55.12 216 SER A O 1
ATOM 1696 N N . VAL A 1 217 ? 15.372 -4.574 -30.860 1.00 58.47 217 VAL A N 1
ATOM 1697 C CA . VAL A 1 217 ? 14.679 -3.692 -29.926 1.00 58.47 217 VAL A CA 1
ATOM 1698 C C . VAL A 1 217 ? 14.487 -2.271 -30.460 1.00 58.47 217 VAL A C 1
ATOM 1700 O O . VAL A 1 217 ? 14.635 -1.301 -29.726 1.00 58.47 217 VAL A O 1
ATOM 1703 N N . ALA A 1 218 ? 14.154 -2.122 -31.744 1.00 60.34 218 ALA A N 1
ATOM 1704 C CA . ALA A 1 218 ? 14.140 -0.821 -32.424 1.00 60.34 218 ALA A CA 1
ATOM 1705 C C . ALA A 1 218 ? 13.220 0.249 -31.781 1.00 60.34 218 ALA A C 1
ATOM 1707 O O . ALA A 1 218 ? 13.356 1.424 -32.100 1.00 60.34 218 ALA A O 1
ATOM 1708 N N . ASN A 1 219 ? 12.325 -0.135 -30.858 1.00 69.06 219 ASN A N 1
ATOM 1709 C CA . ASN A 1 219 ? 11.349 0.749 -30.206 1.00 69.06 219 ASN A CA 1
ATOM 1710 C C . ASN A 1 219 ? 11.403 0.753 -28.663 1.00 69.06 219 ASN A C 1
ATOM 1712 O O . ASN A 1 219 ? 10.453 1.225 -28.031 1.00 69.06 219 ASN A O 1
ATOM 1716 N N . LEU A 1 220 ? 12.445 0.195 -28.036 1.00 72.50 220 LEU A N 1
ATOM 1717 C CA . LEU A 1 220 ? 12.582 0.218 -26.572 1.00 72.50 220 LEU A CA 1
ATOM 1718 C C . LEU A 1 220 ? 13.705 1.164 -26.161 1.00 72.50 220 LEU A C 1
ATOM 1720 O O . LEU A 1 220 ? 14.729 1.252 -26.834 1.00 72.50 220 LEU A O 1
ATOM 1724 N N . ASP A 1 221 ? 13.489 1.884 -25.061 1.00 76.50 221 ASP A N 1
ATOM 1725 C CA . ASP A 1 221 ? 14.506 2.758 -24.489 1.00 76.50 221 ASP A CA 1
ATOM 1726 C C . ASP A 1 221 ? 15.659 1.891 -23.952 1.00 76.50 221 ASP A C 1
ATOM 1728 O O . ASP A 1 221 ? 15.442 1.122 -23.010 1.00 76.50 221 ASP A O 1
ATOM 1732 N N . PRO A 1 222 ? 16.878 1.997 -24.514 1.00 76.38 222 PRO A N 1
ATOM 1733 C CA . PRO A 1 222 ? 18.020 1.199 -24.073 1.00 76.38 222 PRO A CA 1
ATOM 1734 C C . PRO A 1 222 ? 18.461 1.523 -22.637 1.00 76.38 222 PRO A C 1
ATOM 1736 O O . PRO A 1 222 ? 19.251 0.779 -22.058 1.00 76.38 222 PRO A O 1
ATOM 1739 N N . ASN A 1 223 ? 17.968 2.619 -22.051 1.00 80.31 223 ASN A N 1
ATOM 1740 C CA . ASN A 1 223 ? 18.248 2.998 -20.666 1.00 80.31 223 ASN A CA 1
ATOM 1741 C C . ASN A 1 223 ? 17.198 2.478 -19.671 1.00 80.31 223 ASN A C 1
ATOM 1743 O O . ASN A 1 223 ? 17.396 2.611 -18.459 1.00 80.31 223 ASN A O 1
ATOM 1747 N N . ALA A 1 224 ? 16.090 1.903 -20.148 1.00 84.81 224 ALA A N 1
ATOM 1748 C CA . ALA A 1 224 ? 15.053 1.371 -19.276 1.00 84.81 224 ALA A CA 1
ATOM 1749 C C . ALA A 1 224 ? 15.513 0.079 -18.585 1.00 84.81 224 ALA A C 1
ATOM 1751 O O . ALA A 1 224 ? 16.219 -0.749 -19.157 1.00 84.81 224 ALA A O 1
ATOM 1752 N N . ALA A 1 225 ? 15.077 -0.125 -17.343 1.00 89.12 225 ALA A N 1
ATOM 1753 C CA . ALA A 1 225 ? 15.253 -1.405 -16.672 1.00 89.12 225 ALA A CA 1
ATOM 1754 C C . ALA A 1 225 ? 14.428 -2.499 -17.358 1.00 89.12 225 ALA A C 1
ATOM 1756 O O . ALA A 1 225 ? 13.380 -2.236 -17.955 1.00 89.12 225 ALA A O 1
ATOM 1757 N N . CYS A 1 226 ? 14.864 -3.744 -17.213 1.00 89.75 226 CYS A N 1
ATOM 1758 C CA . CYS A 1 226 ? 14.101 -4.912 -17.620 1.00 89.75 226 CYS A CA 1
ATOM 1759 C C . CYS A 1 226 ? 13.628 -5.681 -16.393 1.00 89.75 226 CYS A C 1
ATOM 1761 O O . CYS A 1 226 ? 14.312 -5.779 -15.378 1.00 89.75 226 CYS A O 1
ATOM 1763 N N . VAL A 1 227 ? 12.417 -6.209 -16.487 1.00 92.19 227 VAL A N 1
ATOM 1764 C CA . VAL A 1 227 ? 11.710 -6.876 -15.402 1.00 92.19 227 VAL A CA 1
ATOM 1765 C C . VAL A 1 227 ? 11.348 -8.271 -15.880 1.00 92.19 227 VAL A C 1
ATOM 1767 O O . VAL A 1 227 ? 10.676 -8.420 -16.903 1.00 92.19 227 VAL A O 1
ATOM 1770 N N . ASN A 1 228 ? 11.786 -9.293 -15.152 1.00 93.25 228 ASN A N 1
ATOM 1771 C CA . ASN A 1 228 ? 11.301 -10.647 -15.359 1.00 93.25 228 ASN A CA 1
ATOM 1772 C C . ASN A 1 228 ? 9.920 -10.756 -14.713 1.00 93.25 228 ASN A C 1
ATOM 1774 O O . ASN A 1 228 ? 9.788 -10.602 -13.499 1.00 93.25 228 ASN A O 1
ATOM 1778 N N . ILE A 1 229 ? 8.904 -11.002 -15.531 1.00 94.94 229 ILE A N 1
ATOM 1779 C CA . ILE A 1 229 ? 7.515 -11.215 -15.109 1.00 94.94 229 ILE A CA 1
ATOM 1780 C C . ILE A 1 229 ? 7.068 -12.682 -15.264 1.00 94.94 229 ILE A C 1
ATOM 1782 O O . ILE A 1 229 ? 5.892 -13.000 -15.072 1.00 94.94 229 ILE A O 1
ATOM 1786 N N . GLY A 1 230 ? 7.997 -13.553 -15.672 1.00 93.38 230 GLY A N 1
ATOM 1787 C CA . GLY A 1 230 ? 7.827 -14.997 -15.800 1.00 93.38 230 GLY A CA 1
ATOM 1788 C C . GLY A 1 230 ? 8.313 -15.740 -14.558 1.00 93.38 230 GLY A C 1
ATOM 1789 O O . GLY A 1 230 ? 8.314 -15.209 -13.449 1.00 93.38 230 GLY A O 1
ATOM 1790 N N . SER A 1 231 ? 8.725 -16.989 -14.744 1.00 92.56 231 SER A N 1
ATOM 1791 C CA . SER A 1 231 ? 9.324 -17.791 -13.674 1.00 92.56 231 SER A CA 1
ATOM 1792 C C . SER A 1 231 ? 10.851 -17.768 -13.757 1.00 92.56 231 SER A C 1
ATOM 1794 O O . SER A 1 231 ? 11.433 -17.235 -14.700 1.00 92.56 231 SER A O 1
ATOM 1796 N N . VAL A 1 232 ? 11.523 -18.361 -12.769 1.00 88.38 232 VAL A N 1
ATOM 1797 C CA . VAL A 1 232 ? 12.982 -18.550 -12.821 1.00 88.38 232 VAL A CA 1
ATOM 1798 C C . VAL A 1 232 ? 13.366 -19.550 -13.920 1.00 88.38 232 VAL A C 1
ATOM 1800 O O . VAL A 1 232 ? 14.378 -19.366 -14.586 1.00 88.38 232 VAL A O 1
ATOM 1803 N N . SER A 1 233 ? 12.555 -20.595 -14.124 1.00 91.62 233 SER A N 1
ATOM 1804 C CA . SER A 1 233 ? 12.790 -21.641 -15.133 1.00 91.62 233 SER A CA 1
ATOM 1805 C C . SER A 1 233 ? 12.380 -21.241 -16.549 1.00 91.62 233 SER A C 1
ATOM 1807 O O . SER A 1 233 ? 12.929 -21.763 -17.510 1.00 91.62 233 SER A O 1
ATOM 1809 N N . ASP A 1 234 ? 11.400 -20.349 -16.665 1.00 91.00 234 ASP A N 1
ATOM 1810 C CA . ASP A 1 234 ? 10.870 -19.823 -17.923 1.00 91.00 234 ASP A CA 1
ATOM 1811 C C . ASP A 1 234 ? 10.754 -18.297 -17.786 1.00 91.00 234 ASP A C 1
ATOM 1813 O O . ASP A 1 234 ? 9.695 -17.782 -17.388 1.00 91.00 234 ASP A O 1
ATOM 1817 N N . PRO A 1 235 ? 11.883 -17.578 -17.948 1.00 90.62 235 PRO A N 1
ATOM 1818 C CA . PRO A 1 235 ? 11.936 -16.145 -17.732 1.00 90.62 235 PRO A CA 1
ATOM 1819 C C . PRO A 1 235 ? 11.227 -15.402 -18.862 1.00 90.62 235 PRO A C 1
ATOM 1821 O O . PRO A 1 235 ? 11.491 -15.610 -20.044 1.00 90.62 235 PRO A O 1
ATOM 1824 N N . LEU A 1 236 ? 10.369 -14.456 -18.486 1.00 90.81 236 LEU A N 1
ATOM 1825 C CA . LEU A 1 236 ? 9.688 -13.568 -19.419 1.00 90.81 236 LEU A CA 1
ATOM 1826 C C . LEU A 1 236 ? 10.111 -12.139 -19.121 1.00 90.81 236 LEU A C 1
ATOM 1828 O O . LEU A 1 236 ? 9.506 -11.453 -18.298 1.00 90.81 236 LEU A O 1
ATOM 1832 N N . TRP A 1 237 ? 11.163 -11.686 -19.791 1.00 89.75 237 TRP A N 1
ATOM 1833 C CA . TRP A 1 237 ? 11.651 -10.330 -19.608 1.00 89.75 237 TRP A CA 1
ATOM 1834 C C . TRP A 1 237 ? 10.799 -9.322 -20.389 1.00 89.75 237 TRP A C 1
ATOM 1836 O O . TRP A 1 237 ? 10.410 -9.548 -21.543 1.00 89.75 237 TRP A O 1
ATOM 1846 N N . ARG A 1 238 ? 10.493 -8.192 -19.746 1.00 90.31 238 ARG A N 1
ATOM 1847 C CA . ARG A 1 238 ? 9.795 -7.043 -20.329 1.00 90.31 238 ARG A CA 1
ATOM 1848 C C . ARG A 1 238 ? 10.439 -5.732 -19.869 1.00 90.31 238 ARG A C 1
ATOM 1850 O O . ARG A 1 238 ? 10.846 -5.635 -18.715 1.00 90.31 238 ARG A O 1
ATOM 1857 N N . PRO A 1 239 ? 10.516 -4.712 -20.730 1.00 90.31 239 PRO A N 1
ATOM 1858 C CA . PRO A 1 239 ? 10.937 -3.377 -20.320 1.00 90.31 239 PRO A CA 1
ATOM 1859 C C . PRO A 1 239 ? 10.016 -2.783 -19.249 1.00 90.31 239 PRO A C 1
ATOM 1861 O O . PRO A 1 239 ? 8.789 -2.886 -19.338 1.00 90.31 239 PRO A O 1
ATOM 1864 N N . ALA A 1 240 ? 10.604 -2.125 -18.255 1.00 92.44 240 ALA A N 1
ATOM 1865 C CA . ALA A 1 240 ? 9.890 -1.513 -17.140 1.00 92.44 240 ALA A CA 1
ATOM 1866 C C . ALA A 1 240 ? 8.987 -0.339 -17.571 1.00 92.44 240 ALA A C 1
ATOM 1868 O O . ALA A 1 240 ? 8.015 -0.024 -16.882 1.00 92.44 240 ALA A O 1
ATOM 1869 N N . ASP A 1 241 ? 9.264 0.308 -18.708 1.00 91.81 241 ASP A N 1
ATOM 1870 C CA . ASP A 1 241 ? 8.440 1.394 -19.260 1.00 91.81 241 ASP A CA 1
ATOM 1871 C C . ASP A 1 241 ? 7.106 0.878 -19.833 1.00 91.81 241 ASP A C 1
ATOM 1873 O O . ASP A 1 241 ? 6.112 1.608 -19.855 1.00 91.81 241 ASP A O 1
ATOM 1877 N N . LYS A 1 242 ? 7.051 -0.402 -20.227 1.00 92.44 242 LYS A N 1
ATOM 1878 C CA . LYS A 1 242 ? 5.830 -1.084 -20.691 1.00 92.44 242 LYS A CA 1
ATOM 1879 C C . LYS A 1 242 ? 5.016 -1.716 -19.567 1.00 92.44 242 LYS A C 1
ATOM 1881 O O . LYS A 1 242 ? 3.951 -2.263 -19.835 1.00 92.44 242 LYS A O 1
ATOM 1886 N N . LEU A 1 243 ? 5.488 -1.641 -18.327 1.00 94.88 243 LEU A N 1
ATOM 1887 C CA . LEU A 1 243 ? 4.817 -2.204 -17.161 1.00 94.88 243 LEU A CA 1
ATOM 1888 C C . LEU A 1 243 ? 4.274 -1.087 -16.276 1.00 94.88 243 LEU A C 1
ATOM 1890 O O . LEU A 1 243 ? 4.933 -0.063 -16.077 1.00 94.88 243 LEU A O 1
ATOM 1894 N N . ARG A 1 244 ? 3.085 -1.290 -15.712 1.00 96.19 244 ARG A N 1
ATOM 1895 C CA . ARG A 1 244 ? 2.470 -0.391 -14.726 1.00 96.19 244 ARG A CA 1
ATOM 1896 C C . ARG A 1 244 ? 2.146 -1.156 -13.457 1.00 96.19 244 ARG A C 1
ATOM 1898 O O . ARG A 1 244 ? 1.775 -2.323 -13.534 1.00 96.19 244 ARG A O 1
ATOM 1905 N N . PHE A 1 245 ? 2.256 -0.517 -12.296 1.00 96.56 245 PHE A N 1
ATOM 1906 C CA . PHE A 1 245 ? 1.811 -1.158 -11.060 1.00 96.56 245 PHE A CA 1
ATOM 1907 C C . PHE A 1 245 ? 0.310 -1.414 -11.100 1.00 96.56 245 PHE A C 1
ATOM 1909 O O . PHE A 1 245 ? -0.474 -0.493 -11.350 1.00 96.56 245 PHE A O 1
ATOM 1916 N N . ALA A 1 246 ? -0.066 -2.654 -10.795 1.00 94.62 246 ALA A N 1
ATOM 1917 C CA . ALA A 1 246 ? -1.457 -3.002 -10.566 1.00 94.62 246 ALA A CA 1
ATOM 1918 C C . ALA A 1 246 ? -1.981 -2.302 -9.303 1.00 94.62 246 ALA A C 1
ATOM 1920 O O . ALA A 1 246 ? -1.225 -1.997 -8.371 1.00 94.62 246 ALA A O 1
ATOM 1921 N N . ASP A 1 247 ? -3.290 -2.093 -9.260 1.00 90.94 247 ASP A N 1
ATOM 1922 C CA . ASP A 1 247 ? -3.977 -1.475 -8.134 1.00 90.94 247 ASP A CA 1
ATOM 1923 C C . ASP A 1 247 ? -3.816 -2.249 -6.813 1.00 90.94 247 ASP A C 1
ATOM 1925 O O . ASP A 1 247 ? -3.611 -3.464 -6.781 1.00 90.94 247 ASP A O 1
ATOM 1929 N N . TRP A 1 248 ? -3.980 -1.527 -5.698 1.00 92.31 248 TRP A N 1
ATOM 1930 C CA . TRP A 1 248 ? -4.041 -2.090 -4.341 1.00 92.31 248 TRP A CA 1
ATOM 1931 C C . TRP A 1 248 ? -2.839 -2.962 -3.975 1.00 92.31 248 TRP A C 1
ATOM 1933 O O . TRP A 1 248 ? -2.983 -4.116 -3.572 1.00 92.31 248 TRP A O 1
ATOM 1943 N N . GLN A 1 249 ? -1.638 -2.398 -4.049 1.00 94.38 249 GLN A N 1
ATOM 1944 C CA . GLN A 1 249 ? -0.432 -3.074 -3.579 1.00 94.38 249 GLN A CA 1
ATOM 1945 C C . GLN A 1 249 ? 0.158 -2.356 -2.383 1.00 94.38 249 GLN A C 1
ATOM 1947 O O . GLN A 1 249 ? 0.722 -1.276 -2.513 1.00 94.38 249 GLN A O 1
ATOM 1952 N N . MET A 1 250 ? -0.019 -2.949 -1.206 1.00 94.25 250 MET A N 1
ATOM 1953 C CA . MET A 1 250 ? 0.488 -2.402 0.047 1.00 94.25 250 MET A CA 1
ATOM 1954 C C . MET A 1 250 ? 1.999 -2.609 0.151 1.00 94.25 250 MET A C 1
ATOM 1956 O O . MET A 1 250 ? 2.500 -3.695 -0.134 1.00 94.25 250 MET A O 1
ATOM 1960 N N . VAL A 1 251 ? 2.709 -1.592 0.633 1.00 94.94 251 VAL A N 1
ATOM 1961 C CA . VAL A 1 251 ? 4.127 -1.707 0.985 1.00 94.94 251 VAL A CA 1
ATOM 1962 C C . VAL A 1 251 ? 4.248 -2.545 2.260 1.00 94.94 251 VAL A C 1
ATOM 1964 O O . VAL A 1 251 ? 3.710 -2.179 3.306 1.00 94.94 251 VAL A O 1
ATOM 1967 N N . THR A 1 252 ? 4.932 -3.686 2.181 1.00 90.69 252 THR A N 1
ATOM 1968 C CA . THR A 1 252 ? 5.116 -4.613 3.315 1.00 90.69 252 THR A CA 1
ATOM 1969 C C . THR A 1 252 ? 6.414 -4.377 4.087 1.00 90.69 252 THR A C 1
ATOM 1971 O O . THR A 1 252 ? 6.553 -4.856 5.212 1.00 90.69 252 THR A O 1
ATOM 1974 N N . GLY A 1 253 ? 7.366 -3.657 3.490 1.00 90.00 253 GLY A N 1
ATOM 1975 C CA . GLY A 1 253 ? 8.656 -3.326 4.087 1.00 90.00 253 GLY A CA 1
ATOM 1976 C C . GLY A 1 253 ? 8.609 -2.129 5.037 1.00 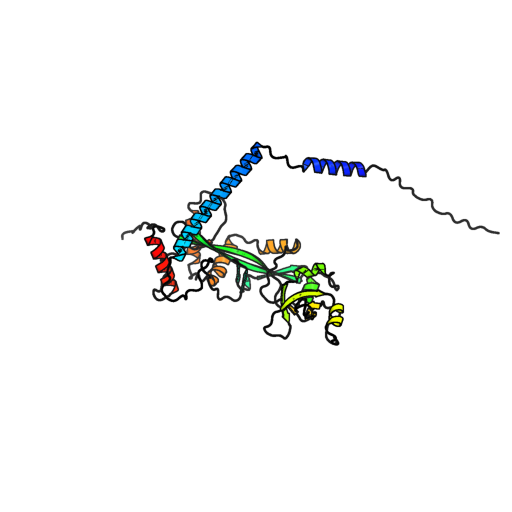90.00 253 GLY A C 1
ATOM 1977 O O . GLY A 1 253 ? 7.610 -1.416 5.152 1.00 90.00 253 GLY A O 1
ATOM 1978 N N . LYS A 1 254 ? 9.732 -1.896 5.720 1.00 92.19 254 LYS A N 1
ATOM 1979 C CA . LYS A 1 254 ? 9.946 -0.662 6.478 1.00 92.19 254 LYS A CA 1
ATOM 1980 C C . LYS A 1 254 ? 10.088 0.495 5.485 1.00 92.19 254 LYS A C 1
ATOM 1982 O O . LYS A 1 254 ? 10.912 0.414 4.583 1.00 92.19 254 LYS A O 1
ATOM 1987 N N . LEU A 1 255 ? 9.307 1.555 5.675 1.00 92.31 255 LEU A N 1
ATOM 1988 C CA . LEU A 1 255 ? 9.477 2.798 4.925 1.00 92.31 255 LEU A CA 1
ATOM 1989 C C . LEU A 1 255 ? 10.771 3.501 5.347 1.00 92.31 255 LEU A C 1
ATOM 1991 O O . LEU A 1 255 ? 11.168 3.440 6.516 1.00 92.31 255 LEU A O 1
ATOM 1995 N N . ASP A 1 256 ? 11.396 4.216 4.415 1.00 90.94 256 ASP A N 1
ATOM 1996 C CA . ASP A 1 256 ? 12.524 5.084 4.751 1.00 90.94 256 ASP A CA 1
ATOM 1997 C C . ASP A 1 256 ? 12.083 6.174 5.735 1.00 90.94 256 ASP A C 1
ATOM 1999 O O . ASP A 1 256 ? 10.894 6.487 5.863 1.00 90.94 256 ASP A O 1
ATOM 2003 N N . SER A 1 257 ? 13.039 6.757 6.460 1.00 91.19 257 SER A N 1
ATOM 2004 C CA . SER A 1 257 ? 12.752 7.768 7.485 1.00 91.19 257 SER A CA 1
ATOM 2005 C C . SER A 1 257 ? 11.977 8.968 6.938 1.00 91.19 257 SER A C 1
ATOM 2007 O O . SER A 1 257 ? 11.098 9.476 7.629 1.00 91.19 257 SER A O 1
ATOM 2009 N N . GLU A 1 258 ? 12.261 9.371 5.699 1.00 89.38 258 GLU A N 1
ATOM 2010 C CA . GLU A 1 258 ? 11.600 10.486 5.011 1.00 89.38 258 GLU A CA 1
ATOM 2011 C C . GLU A 1 258 ? 10.106 10.192 4.793 1.00 89.38 258 GLU A C 1
ATOM 2013 O O . GLU A 1 258 ? 9.251 10.902 5.322 1.00 89.38 258 GLU A O 1
ATOM 2018 N N . PHE A 1 259 ? 9.777 9.068 4.146 1.00 90.69 259 PHE A N 1
ATOM 2019 C CA . PHE A 1 259 ? 8.383 8.639 3.960 1.00 90.69 259 PHE A CA 1
ATOM 2020 C C . PHE A 1 259 ? 7.682 8.300 5.274 1.00 90.69 259 PHE A C 1
ATOM 2022 O O . PHE A 1 259 ? 6.467 8.435 5.387 1.00 90.69 259 PHE A O 1
ATOM 2029 N N . THR A 1 260 ? 8.427 7.844 6.284 1.00 93.12 260 THR A N 1
ATOM 2030 C CA . THR A 1 260 ? 7.865 7.565 7.608 1.00 93.12 260 THR A CA 1
ATOM 2031 C C . THR A 1 260 ? 7.362 8.846 8.265 1.00 93.12 260 THR A C 1
ATOM 2033 O O . THR A 1 260 ? 6.267 8.838 8.823 1.00 93.12 260 THR A O 1
ATOM 2036 N N . ALA A 1 261 ? 8.118 9.946 8.191 1.00 91.19 261 ALA A N 1
ATOM 2037 C CA . ALA A 1 261 ? 7.697 11.229 8.749 1.00 91.19 261 ALA A CA 1
ATOM 2038 C C . ALA A 1 261 ? 6.434 11.761 8.052 1.00 91.19 261 ALA A C 1
ATOM 2040 O O . ALA A 1 261 ? 5.482 12.169 8.718 1.00 91.19 261 ALA A O 1
ATOM 2041 N N . GLU A 1 262 ? 6.388 11.681 6.722 1.00 90.81 262 GLU A N 1
ATOM 2042 C CA . GLU A 1 262 ? 5.214 12.074 5.939 1.00 90.81 262 GLU A CA 1
ATOM 2043 C C . GLU A 1 262 ? 3.998 11.192 6.264 1.00 90.81 262 GLU A C 1
ATOM 2045 O O . GLU A 1 262 ? 2.920 11.697 6.578 1.00 90.81 262 GLU A O 1
ATOM 2050 N N . MET A 1 263 ? 4.188 9.870 6.328 1.00 92.62 263 MET A N 1
ATOM 2051 C CA . MET A 1 263 ? 3.148 8.922 6.731 1.00 92.62 263 MET A CA 1
ATOM 2052 C C . MET A 1 263 ? 2.608 9.214 8.135 1.00 92.62 263 MET A C 1
ATOM 2054 O O . MET A 1 263 ? 1.401 9.116 8.364 1.00 92.62 263 MET A O 1
ATOM 2058 N N . VAL A 1 264 ? 3.477 9.574 9.086 1.00 93.62 264 VAL A N 1
ATOM 2059 C CA . VAL A 1 264 ? 3.059 9.971 10.438 1.00 93.62 264 VAL A CA 1
ATOM 2060 C C . VAL A 1 264 ? 2.202 11.228 10.376 1.00 93.62 264 VAL A C 1
ATOM 2062 O O . VAL A 1 264 ? 1.157 11.252 11.022 1.00 93.62 264 VAL A O 1
ATOM 2065 N N . THR A 1 265 ? 2.577 12.229 9.581 1.00 92.12 265 THR A N 1
ATOM 2066 C CA . THR A 1 265 ? 1.774 13.447 9.384 1.00 92.12 265 THR A CA 1
ATOM 2067 C C . THR A 1 265 ? 0.391 13.120 8.816 1.00 92.12 265 THR A C 1
ATOM 2069 O O . THR A 1 265 ? -0.614 13.523 9.399 1.00 92.12 265 THR A O 1
ATOM 2072 N N . VAL A 1 266 ? 0.314 12.300 7.762 1.00 89.31 266 VAL A N 1
ATOM 2073 C CA . VAL A 1 266 ? -0.956 11.862 7.144 1.00 89.31 266 VAL A CA 1
ATOM 2074 C C . VAL A 1 266 ? -1.830 11.069 8.130 1.00 89.31 266 VAL A C 1
ATOM 2076 O O . VAL A 1 266 ? -3.055 11.237 8.206 1.00 89.31 266 VAL A O 1
ATOM 2079 N N . ALA A 1 267 ? -1.214 10.183 8.914 1.00 91.69 267 ALA A N 1
ATOM 2080 C CA . ALA A 1 267 ? -1.913 9.356 9.893 1.00 91.69 267 ALA A CA 1
ATOM 2081 C C . ALA A 1 267 ? -2.344 10.142 11.146 1.00 91.69 267 ALA A C 1
ATOM 2083 O O . ALA A 1 267 ? -3.335 9.774 11.791 1.00 91.69 267 ALA A O 1
ATOM 2084 N N . SER A 1 268 ? -1.639 11.227 11.478 1.00 93.19 268 SER A N 1
ATOM 2085 C CA . SER A 1 268 ? -1.866 12.051 12.667 1.00 93.19 268 SER A CA 1
ATOM 2086 C C . SER A 1 268 ? -3.132 12.883 12.524 1.00 93.19 268 SER A C 1
ATOM 2088 O O . SER A 1 268 ? -3.139 14.016 12.062 1.00 93.19 268 SER A O 1
ATOM 2090 N N . ASN A 1 269 ? -4.240 12.298 12.961 1.00 92.56 269 ASN A N 1
ATOM 2091 C CA . ASN A 1 269 ? -5.544 12.937 12.968 1.00 92.56 269 ASN A CA 1
ATOM 2092 C C . ASN A 1 269 ? -6.019 13.128 14.405 1.00 92.56 269 ASN A C 1
ATOM 2094 O O . ASN A 1 269 ? -5.856 12.248 15.257 1.00 92.56 269 ASN A O 1
ATOM 2098 N N . ASN A 1 270 ? -6.676 14.256 14.670 1.00 94.12 270 ASN A N 1
ATOM 2099 C CA . ASN A 1 270 ? -7.313 14.451 15.963 1.00 94.12 270 ASN A CA 1
ATOM 2100 C C . ASN A 1 270 ? -8.463 13.430 16.162 1.00 94.12 270 ASN A C 1
ATOM 2102 O O . ASN A 1 270 ? -9.047 12.933 15.189 1.00 94.12 270 ASN A O 1
ATOM 2106 N N . PRO A 1 271 ? -8.836 13.105 17.414 1.00 92.56 271 PRO A N 1
ATOM 2107 C CA . PRO A 1 271 ? -9.843 12.078 17.670 1.00 92.56 271 PRO A CA 1
ATOM 2108 C C . PRO A 1 271 ? -11.221 12.348 17.050 1.00 92.56 271 PRO A C 1
ATOM 2110 O O . PRO A 1 271 ? -11.941 11.397 16.748 1.00 92.56 271 PRO A O 1
ATOM 2113 N N . ASN A 1 272 ? -11.597 13.617 16.870 1.00 91.62 272 ASN A N 1
ATOM 2114 C CA . ASN A 1 272 ? -12.881 13.989 16.277 1.00 91.62 272 ASN A CA 1
ATOM 2115 C C . ASN A 1 272 ? -12.868 13.780 14.757 1.00 91.62 272 ASN A C 1
ATOM 2117 O O . ASN A 1 272 ? -13.825 13.234 14.217 1.00 91.62 272 ASN A O 1
ATOM 2121 N N . ALA A 1 273 ? -11.768 14.114 14.082 1.00 92.31 273 ALA A N 1
ATOM 2122 C CA . ALA A 1 273 ? -11.564 13.833 12.664 1.00 92.31 273 ALA A CA 1
ATOM 2123 C C . ALA A 1 273 ? -11.592 12.322 12.387 1.00 92.31 273 ALA A C 1
ATOM 2125 O O . ALA A 1 273 ? -12.274 11.876 11.469 1.00 92.31 273 ALA A O 1
ATOM 2126 N N . ASN A 1 274 ? -10.941 11.513 13.231 1.00 92.25 274 ASN A N 1
ATOM 2127 C CA . ASN A 1 274 ? -11.006 10.052 13.114 1.00 92.25 274 ASN A CA 1
ATOM 2128 C C . ASN A 1 274 ? -12.424 9.505 13.308 1.00 92.25 274 ASN A C 1
ATOM 2130 O O . ASN A 1 274 ? -12.847 8.627 12.560 1.00 92.25 274 ASN A O 1
ATOM 2134 N N . LEU A 1 275 ? -13.175 10.037 14.278 1.00 90.38 275 LEU A N 1
ATOM 2135 C CA . LEU A 1 275 ? -14.581 9.675 14.471 1.00 90.38 275 LEU A CA 1
ATOM 2136 C C . LEU A 1 275 ? -15.408 9.979 13.215 1.00 90.38 275 LEU A C 1
ATOM 2138 O O . LEU A 1 275 ? -16.160 9.123 12.761 1.00 90.38 275 LEU A O 1
ATOM 2142 N N . GLN A 1 276 ? -15.235 11.164 12.633 1.00 90.94 276 GLN A N 1
ATOM 2143 C CA . GLN A 1 276 ? -15.937 11.572 11.417 1.00 90.94 276 GLN A CA 1
ATOM 2144 C C . GLN A 1 276 ? -15.582 10.682 10.218 1.00 90.94 276 GLN A C 1
ATOM 2146 O O . GLN A 1 276 ? -16.479 10.251 9.499 1.00 90.94 276 GLN A O 1
ATOM 2151 N N . LYS A 1 277 ? -14.303 10.311 10.054 1.00 91.12 277 LYS A N 1
ATOM 2152 C CA . LYS A 1 277 ? -13.873 9.331 9.039 1.00 91.12 277 LYS A CA 1
ATOM 2153 C C . LYS A 1 277 ? -14.560 7.975 9.232 1.00 91.12 277 LYS A C 1
ATOM 2155 O O . LYS A 1 277 ? -15.027 7.391 8.260 1.00 91.12 277 LYS A O 1
ATOM 2160 N N . ILE A 1 278 ? -14.658 7.482 10.470 1.00 89.81 278 ILE A N 1
ATOM 2161 C CA . ILE A 1 278 ? -15.344 6.212 10.764 1.00 89.81 278 ILE A CA 1
ATOM 2162 C C . ILE A 1 278 ? -16.823 6.300 10.382 1.00 89.81 278 ILE A C 1
ATOM 2164 O O . ILE A 1 278 ? -17.302 5.445 9.640 1.00 89.81 278 ILE A O 1
ATOM 2168 N N . ILE A 1 279 ? -17.524 7.335 10.850 1.00 89.00 279 ILE A N 1
ATOM 2169 C CA . ILE A 1 279 ? -18.962 7.512 10.608 1.00 89.00 279 ILE A CA 1
ATOM 2170 C C . ILE A 1 279 ? -19.250 7.592 9.107 1.00 89.00 279 ILE A C 1
ATOM 2172 O O . ILE A 1 279 ? -20.064 6.826 8.601 1.00 89.00 279 ILE A O 1
ATOM 2176 N N . LYS A 1 280 ? -18.543 8.474 8.392 1.00 87.94 280 LYS A N 1
ATOM 2177 C CA . LYS A 1 280 ? -18.818 8.757 6.979 1.00 87.94 280 LYS A CA 1
ATOM 2178 C C . LYS A 1 280 ? -18.371 7.640 6.041 1.00 87.94 280 LYS A C 1
ATOM 2180 O O . LYS A 1 280 ? -19.040 7.371 5.051 1.00 87.94 280 LYS A O 1
ATOM 2185 N N . CYS A 1 281 ? -17.229 7.011 6.325 1.00 87.81 281 CYS A N 1
ATOM 2186 C CA . CYS A 1 281 ? -16.556 6.157 5.345 1.00 87.81 281 CYS A CA 1
ATOM 2187 C C . CYS A 1 281 ? -16.435 4.686 5.753 1.00 87.81 281 CYS A C 1
ATOM 2189 O O . CYS A 1 281 ? -16.271 3.845 4.876 1.00 87.81 281 CYS A O 1
ATOM 2191 N N . ALA A 1 282 ? -16.478 4.346 7.047 1.00 88.31 282 ALA A N 1
ATOM 2192 C CA . ALA A 1 282 ? -16.295 2.960 7.490 1.00 88.31 282 ALA A CA 1
ATOM 2193 C C . ALA A 1 282 ? -17.621 2.211 7.640 1.00 88.31 282 ALA A C 1
ATOM 2195 O O . ALA A 1 282 ? -17.705 1.035 7.286 1.00 88.31 282 ALA A O 1
ATOM 2196 N N . LEU A 1 283 ? -18.648 2.881 8.171 1.00 86.12 283 LEU A N 1
ATOM 2197 C CA . LEU A 1 283 ? -19.919 2.241 8.519 1.00 86.12 283 LEU A CA 1
ATOM 2198 C C . LEU A 1 283 ? -20.690 1.766 7.285 1.00 86.12 283 LEU A C 1
ATOM 2200 O O . LEU A 1 283 ? -21.152 0.627 7.273 1.00 86.12 283 LEU A O 1
ATOM 2204 N N . ASN A 1 284 ? -20.717 2.568 6.218 1.00 84.19 284 ASN A N 1
ATOM 2205 C CA . ASN A 1 284 ? -21.382 2.204 4.966 1.00 84.19 284 ASN A CA 1
ATOM 2206 C C . ASN A 1 284 ? -20.817 0.909 4.346 1.00 84.19 284 ASN A C 1
ATOM 2208 O O . ASN A 1 284 ? -21.597 -0.020 4.132 1.00 84.19 284 ASN A O 1
ATOM 2212 N N . PRO A 1 285 ? -19.489 0.756 4.135 1.00 80.75 285 PRO A N 1
ATOM 2213 C CA . PRO A 1 285 ? -18.916 -0.525 3.720 1.00 80.75 285 PRO A CA 1
ATOM 2214 C C . PRO A 1 285 ? -19.244 -1.682 4.666 1.00 80.75 285 PRO A C 1
ATOM 2216 O O . PRO A 1 285 ? -19.453 -2.799 4.208 1.00 80.75 285 PRO A O 1
ATOM 2219 N N . LEU A 1 286 ? -19.330 -1.432 5.976 1.00 82.12 286 LEU A N 1
ATOM 2220 C CA . LEU A 1 286 ? -19.720 -2.434 6.979 1.00 82.12 286 LEU A CA 1
ATOM 2221 C C . LEU A 1 286 ? -21.216 -2.790 6.942 1.00 82.12 286 LEU A C 1
ATOM 2223 O O . LEU A 1 286 ? -21.668 -3.595 7.754 1.00 82.12 286 LEU A O 1
ATOM 2227 N N . GLY A 1 287 ? -21.985 -2.204 6.022 1.00 83.75 287 GLY A N 1
ATOM 2228 C CA . GLY A 1 287 ? -23.429 -2.368 5.928 1.00 83.75 287 GLY A CA 1
ATOM 2229 C C . GLY A 1 287 ? -24.183 -1.666 7.056 1.00 83.75 287 GLY A C 1
ATOM 2230 O O . GLY A 1 287 ? -25.379 -1.884 7.215 1.00 83.75 287 GLY A O 1
ATOM 2231 N N . ILE A 1 288 ? -23.531 -0.840 7.867 1.00 83.69 288 ILE A N 1
ATOM 2232 C CA . ILE A 1 288 ? -24.166 -0.099 8.956 1.00 83.69 288 ILE A CA 1
ATOM 2233 C C . ILE A 1 288 ? -24.617 1.236 8.373 1.00 83.69 288 ILE A C 1
ATOM 2235 O O . ILE A 1 288 ? -23.835 2.178 8.284 1.00 83.69 288 ILE A O 1
ATOM 2239 N N . GLY A 1 289 ? -25.870 1.284 7.922 1.00 77.25 289 GLY A N 1
ATOM 2240 C CA . GLY A 1 289 ? -26.476 2.521 7.450 1.00 77.25 289 GLY A CA 1
ATOM 2241 C C . GLY A 1 289 ? -26.617 3.495 8.612 1.00 77.25 289 GLY A C 1
ATOM 2242 O O . GLY A 1 289 ? -27.217 3.163 9.633 1.00 77.25 289 GLY A O 1
ATOM 2243 N N . VAL A 1 290 ? -26.050 4.687 8.466 1.00 68.50 290 VAL A N 1
ATOM 2244 C CA . VAL A 1 290 ? -26.319 5.803 9.372 1.00 68.50 290 VAL A CA 1
ATOM 2245 C C . VAL A 1 290 ? -27.479 6.568 8.745 1.00 68.50 290 VAL A C 1
ATOM 2247 O O . VAL A 1 290 ? -27.292 7.220 7.722 1.00 68.50 290 VAL A O 1
ATOM 2250 N N . SER A 1 291 ? -28.688 6.448 9.297 1.00 61.28 291 SER A N 1
ATOM 2251 C CA . SER A 1 291 ? -29.783 7.347 8.918 1.00 61.28 291 SER A CA 1
ATOM 2252 C C . SER A 1 291 ? -29.409 8.790 9.278 1.00 61.28 291 SER A C 1
ATOM 2254 O O . SER A 1 291 ? -28.608 9.014 10.192 1.00 61.28 291 SER A O 1
ATOM 2256 N N . GLU A 1 292 ? -29.964 9.787 8.583 1.00 56.47 292 GLU A N 1
ATOM 2257 C CA . GLU A 1 292 ? -29.825 11.190 8.994 1.00 56.47 292 GLU A CA 1
ATOM 2258 C C . GLU A 1 292 ? -30.313 11.331 10.451 1.00 56.47 292 GLU A C 1
ATOM 2260 O O . GLU A 1 292 ? -31.468 11.062 10.764 1.00 56.47 292 GLU A O 1
ATOM 2265 N N . GLY A 1 293 ? -29.392 11.645 11.373 1.00 58.44 293 GLY A N 1
ATOM 2266 C CA . GLY A 1 293 ? -29.615 11.632 12.831 1.00 58.44 293 GLY A CA 1
ATOM 2267 C C . GLY A 1 293 ? -28.852 10.544 13.609 1.00 58.44 293 GLY A C 1
ATOM 2268 O O . GLY A 1 293 ? -28.602 10.705 14.807 1.00 58.44 293 GLY A O 1
ATOM 2269 N N . GLY A 1 294 ? -28.373 9.488 12.946 1.00 58.41 294 GLY A N 1
ATOM 2270 C CA . GLY A 1 294 ? -27.589 8.402 13.554 1.00 58.41 294 GLY A CA 1
ATOM 2271 C C . GLY A 1 294 ? -26.206 8.824 14.070 1.00 58.41 294 GLY A C 1
ATOM 2272 O O . GLY A 1 294 ? -25.625 8.155 14.928 1.00 58.41 294 GLY A O 1
ATOM 2273 N N . GLU A 1 295 ? -25.683 9.973 13.630 1.00 63.16 295 GLU A N 1
ATOM 2274 C CA . GLU A 1 295 ? -24.453 10.541 14.197 1.00 63.16 295 GLU A CA 1
ATOM 2275 C C . GLU A 1 295 ? -24.597 10.866 15.688 1.00 63.16 295 GLU A C 1
ATOM 2277 O O . GLU A 1 295 ? -23.658 10.653 16.462 1.00 63.16 295 GLU A O 1
ATOM 2282 N N . ASN A 1 296 ? -25.772 11.356 16.097 1.00 62.56 296 ASN A N 1
ATOM 2283 C CA . ASN A 1 296 ? -26.059 11.655 17.497 1.00 62.56 296 ASN A CA 1
ATOM 2284 C C . ASN A 1 296 ? -26.131 10.359 18.307 1.00 62.56 296 ASN A C 1
ATOM 2286 O O . ASN A 1 296 ? -25.479 10.262 19.342 1.00 62.56 296 ASN A O 1
ATOM 2290 N N . PHE A 1 297 ? -26.765 9.313 17.765 1.00 62.72 297 PHE A N 1
ATOM 2291 C CA . PHE A 1 297 ? -26.810 7.991 18.394 1.00 62.72 297 PHE A CA 1
ATOM 2292 C C . PHE A 1 297 ? -25.413 7.406 18.643 1.00 62.72 297 PHE A C 1
ATOM 2294 O O . PHE A 1 297 ? -25.117 6.952 19.747 1.00 62.72 297 PHE A O 1
ATOM 2301 N N . LEU A 1 298 ? -24.508 7.463 17.662 1.00 65.50 298 LEU A N 1
ATOM 2302 C CA . LEU A 1 298 ? -23.135 6.970 17.833 1.00 65.50 298 LEU A CA 1
ATOM 2303 C C . LEU A 1 298 ? -22.337 7.791 18.853 1.00 65.50 298 LEU A C 1
ATOM 2305 O O . LEU A 1 298 ? -21.532 7.240 19.612 1.00 65.50 298 LEU A O 1
ATOM 2309 N N . ARG A 1 299 ? -22.555 9.112 18.897 1.00 66.06 299 ARG A N 1
ATOM 2310 C CA . ARG A 1 299 ? -21.969 9.978 19.931 1.00 66.06 299 ARG A CA 1
ATOM 2311 C C . ARG A 1 299 ? -22.520 9.640 21.316 1.00 66.06 299 ARG A C 1
ATOM 2313 O O . ARG A 1 299 ? -21.747 9.631 22.276 1.00 66.06 299 ARG A O 1
ATOM 2320 N N . ASP A 1 300 ? -23.804 9.330 21.416 1.00 64.12 300 ASP A N 1
ATOM 2321 C CA . ASP A 1 300 ? -24.477 9.036 22.678 1.00 64.12 300 ASP A CA 1
ATOM 2322 C C . ASP A 1 300 ? -24.145 7.633 23.199 1.00 64.12 300 ASP A C 1
ATOM 2324 O O . ASP A 1 300 ? -23.855 7.491 24.385 1.00 64.12 300 ASP A O 1
ATOM 2328 N N . GLN A 1 301 ? -24.019 6.628 22.323 1.00 65.44 301 GLN A N 1
ATOM 2329 C CA . GLN A 1 301 ? -23.469 5.303 22.658 1.00 65.44 301 GLN A CA 1
ATOM 2330 C C . GLN A 1 301 ? -22.054 5.415 23.234 1.00 65.44 301 GLN A C 1
ATOM 2332 O O . GLN A 1 301 ? -21.724 4.794 24.246 1.00 65.44 301 GLN A O 1
ATOM 2337 N N . LYS A 1 302 ? -21.220 6.274 22.634 1.00 65.31 302 LYS A N 1
ATOM 2338 C CA . LYS A 1 302 ? -19.884 6.558 23.158 1.00 65.31 302 LYS A CA 1
ATOM 2339 C C . LYS A 1 302 ? -19.964 7.181 24.554 1.00 65.31 302 LYS A C 1
ATOM 2341 O O . LYS A 1 302 ? -19.309 6.695 25.468 1.00 65.31 302 LYS A O 1
ATOM 2346 N N . LYS A 1 303 ? -20.773 8.228 24.748 1.00 63.12 303 LYS A N 1
ATOM 2347 C CA . LYS A 1 303 ? -20.947 8.871 26.065 1.00 63.12 303 LYS A CA 1
ATOM 2348 C C . LYS A 1 303 ? -21.461 7.892 27.126 1.00 63.12 303 LYS A C 1
ATOM 2350 O O . LYS A 1 303 ? -20.962 7.930 28.246 1.00 63.12 303 LYS A O 1
ATOM 2355 N N . ALA A 1 304 ? -22.404 7.017 26.774 1.00 59.25 304 ALA A N 1
ATOM 2356 C CA . ALA A 1 304 ? -22.962 6.013 27.675 1.00 59.25 304 ALA A CA 1
ATOM 2357 C C . ALA A 1 304 ? -21.894 5.021 28.163 1.00 59.25 304 ALA A C 1
ATOM 2359 O O . ALA A 1 304 ? -21.820 4.760 29.358 1.00 59.25 304 ALA A O 1
ATOM 2360 N N . GLN A 1 305 ? -21.002 4.553 27.282 1.00 60.09 305 GLN A N 1
ATOM 2361 C CA . GLN A 1 305 ? -19.904 3.657 27.674 1.00 60.09 305 GLN A CA 1
ATOM 2362 C C . GLN A 1 305 ? -18.857 4.310 28.582 1.00 60.09 305 GLN A C 1
ATOM 2364 O O . GLN A 1 305 ? -18.251 3.630 29.406 1.00 60.09 305 GLN A O 1
ATOM 2369 N N . PHE A 1 306 ? -18.620 5.615 28.435 1.00 60.81 306 PHE A N 1
ATOM 2370 C CA . PHE A 1 306 ? -17.611 6.324 29.228 1.00 60.81 306 PHE A CA 1
ATOM 2371 C C . PHE A 1 306 ? -18.159 6.937 30.521 1.00 60.81 306 PHE A C 1
ATOM 2373 O O . PHE A 1 306 ? -17.367 7.439 31.315 1.00 60.81 306 PHE A O 1
ATOM 2380 N N . LYS A 1 307 ? -19.475 6.887 30.767 1.00 53.69 307 LYS A N 1
ATOM 2381 C CA . LYS A 1 307 ? -20.085 7.469 31.974 1.00 53.69 307 LYS A CA 1
ATOM 2382 C C . LYS A 1 307 ? -19.623 6.769 33.264 1.00 53.69 307 LYS A C 1
ATOM 2384 O O . LYS A 1 307 ? -19.510 7.432 34.288 1.00 53.69 307 LYS A O 1
ATOM 2389 N N . ASP A 1 308 ? -19.242 5.492 33.167 1.00 53.28 308 ASP A N 1
ATOM 2390 C CA . ASP A 1 308 ? -18.702 4.691 34.279 1.00 53.28 308 ASP A CA 1
ATOM 2391 C C . ASP A 1 308 ? -17.168 4.563 34.269 1.00 53.28 308 ASP A C 1
ATOM 2393 O O . ASP A 1 308 ? -16.567 3.979 35.178 1.00 53.28 308 ASP A O 1
ATOM 2397 N N . ALA A 1 309 ? -16.499 5.125 33.257 1.00 52.81 309 ALA A N 1
ATOM 2398 C CA . ALA A 1 309 ? -15.047 5.105 33.165 1.00 52.81 309 ALA A CA 1
ATOM 2399 C C . ALA A 1 309 ? -14.457 6.143 34.131 1.00 52.81 309 ALA A C 1
ATOM 2401 O O . ALA A 1 309 ? -14.171 7.280 33.752 1.00 52.81 309 ALA A O 1
ATOM 2402 N N . ARG A 1 310 ? -14.255 5.749 35.397 1.00 44.78 310 ARG A N 1
ATOM 2403 C CA . ARG A 1 310 ? -13.409 6.505 36.338 1.00 44.78 310 ARG A CA 1
ATOM 2404 C C . ARG A 1 310 ? -12.103 6.853 35.624 1.00 44.78 310 ARG A C 1
ATOM 2406 O O . ARG A 1 310 ? -11.488 5.972 35.030 1.00 44.78 310 ARG A O 1
ATOM 2413 N N . ALA A 1 311 ? -11.750 8.136 35.650 1.00 39.91 311 ALA A N 1
ATOM 2414 C CA . ALA A 1 311 ? -10.725 8.805 34.853 1.00 39.91 311 ALA A CA 1
ATOM 2415 C C . ALA A 1 311 ? -9.416 8.012 34.643 1.00 39.91 311 ALA A C 1
ATOM 2417 O O . ALA A 1 311 ? -8.408 8.260 35.297 1.00 39.91 311 ALA A O 1
ATOM 2418 N N . TYR A 1 312 ? -9.408 7.109 33.664 1.00 31.80 312 TYR A N 1
ATOM 2419 C CA . TYR A 1 312 ? -8.198 6.511 33.115 1.00 31.80 312 TYR A CA 1
ATOM 2420 C C . TYR A 1 312 ? -8.143 6.825 31.615 1.00 31.80 312 TYR A C 1
ATOM 2422 O O . TYR A 1 312 ? -9.060 6.464 30.873 1.00 31.80 312 TYR A O 1
ATOM 2430 N N . PRO A 1 313 ? -7.098 7.522 31.136 1.00 33.91 313 PRO A N 1
ATOM 2431 C CA . PRO A 1 313 ? -7.010 7.968 29.754 1.00 33.91 313 PRO A CA 1
ATOM 2432 C C . PRO A 1 313 ? -6.594 6.798 28.854 1.00 33.91 313 PRO A C 1
ATOM 2434 O O . PRO A 1 313 ? -5.415 6.608 28.576 1.00 33.91 313 PRO A O 1
ATOM 2437 N N . MET A 1 314 ? -7.548 5.991 28.386 1.00 28.88 314 MET A N 1
ATOM 2438 C CA . MET A 1 314 ? -7.273 4.908 27.433 1.00 28.88 314 MET A CA 1
ATOM 2439 C C . MET A 1 314 ? -8.269 4.912 26.265 1.00 28.88 314 MET A C 1
ATOM 2441 O O . MET A 1 314 ? -9.470 4.752 26.442 1.00 28.88 314 MET A O 1
ATOM 2445 N N . LEU A 1 315 ? -7.706 5.107 25.066 1.00 31.62 315 LEU A N 1
ATOM 2446 C CA . LEU A 1 315 ? -8.177 4.744 23.719 1.00 31.62 315 LEU A CA 1
ATOM 2447 C C . LEU A 1 315 ? -9.687 4.839 23.412 1.00 31.62 315 LEU A C 1
ATOM 2449 O O . LEU A 1 315 ? -10.496 3.969 23.720 1.00 31.62 315 LEU A O 1
ATOM 2453 N N . LYS A 1 316 ? -10.026 5.873 22.634 1.00 37.50 316 LYS A N 1
ATOM 2454 C CA . LYS A 1 316 ? -11.347 6.121 22.042 1.00 37.50 316 LYS A CA 1
ATOM 2455 C C . LYS A 1 316 ? -11.643 5.111 20.917 1.00 37.50 316 LYS A C 1
ATOM 2457 O O . LYS A 1 316 ? -11.371 5.407 19.757 1.00 37.50 316 LYS A O 1
ATOM 2462 N N . ALA A 1 317 ? -12.221 3.957 21.239 1.00 38.91 317 ALA A N 1
ATOM 2463 C CA . ALA A 1 317 ? -12.893 3.107 20.254 1.00 38.91 317 ALA A CA 1
ATOM 2464 C C . ALA A 1 317 ? -14.316 3.634 19.987 1.00 38.91 317 ALA A C 1
ATOM 2466 O O . ALA A 1 317 ? -14.960 4.177 20.887 1.00 38.91 317 ALA A O 1
ATOM 2467 N N . VAL A 1 318 ? -14.799 3.514 18.749 1.00 43.09 318 VAL A N 1
ATOM 2468 C CA . VAL A 1 318 ? -16.229 3.661 18.445 1.00 43.09 318 VAL A CA 1
ATOM 2469 C C . VAL A 1 318 ? -16.815 2.267 18.518 1.00 43.09 318 VAL A C 1
ATOM 2471 O O . VAL A 1 318 ? -16.401 1.388 17.763 1.00 43.09 318 VAL A O 1
ATOM 2474 N N . VAL A 1 319 ? -17.725 2.071 19.461 1.00 43.50 319 VAL A N 1
ATOM 2475 C CA . VAL A 1 319 ? -18.423 0.811 19.657 1.00 43.50 319 VAL A CA 1
ATOM 2476 C C . VAL A 1 319 ? -19.864 1.025 19.239 1.00 43.50 319 VAL A C 1
ATOM 2478 O O . VAL A 1 319 ? -20.576 1.827 19.837 1.00 43.50 319 VAL A O 1
ATOM 2481 N N . VAL A 1 320 ? -20.273 0.335 18.181 1.00 46.72 320 VAL A N 1
ATOM 2482 C CA . VAL A 1 320 ? -21.666 0.341 17.732 1.00 46.72 320 VAL A CA 1
ATOM 2483 C C . VAL A 1 320 ? -22.376 -0.806 18.442 1.00 46.72 320 VAL A C 1
ATOM 2485 O O . VAL A 1 320 ? -22.022 -1.965 18.227 1.00 46.72 320 VAL A O 1
ATOM 2488 N N . SER A 1 321 ? -23.332 -0.478 19.313 1.00 41.81 321 SER A N 1
ATOM 2489 C CA . SER A 1 321 ? -24.263 -1.454 19.881 1.00 41.81 321 SER A CA 1
ATOM 2490 C C . SER A 1 321 ? -25.393 -1.673 18.879 1.00 41.81 321 SER A C 1
ATOM 2492 O O . SER A 1 321 ? -26.078 -0.721 18.511 1.00 41.81 321 SER A O 1
ATOM 2494 N N . LEU A 1 322 ? -25.559 -2.905 18.399 1.00 44.19 322 LEU A N 1
ATOM 2495 C CA . LEU A 1 322 ? -26.671 -3.277 17.524 1.00 44.19 322 LEU A CA 1
ATOM 2496 C C . LEU A 1 322 ? -27.888 -3.578 18.411 1.00 44.19 322 LEU A C 1
ATOM 2498 O O . LEU A 1 322 ? -28.006 -4.675 18.956 1.00 44.19 322 LEU A O 1
ATOM 2502 N N . GLY A 1 323 ? -28.751 -2.583 18.625 1.00 38.72 323 GLY A N 1
ATOM 2503 C CA . GLY A 1 323 ? -29.975 -2.732 19.418 1.00 38.72 323 GLY A CA 1
ATOM 2504 C C . GLY A 1 323 ? -31.129 -3.356 18.621 1.00 38.72 323 GLY A C 1
ATOM 2505 O O . GLY A 1 323 ? -31.206 -3.210 17.406 1.00 38.72 323 GLY A O 1
ATOM 2506 N N . LYS A 1 324 ? -32.085 -4.000 19.311 1.00 43.28 324 LYS A N 1
ATOM 2507 C CA . LYS A 1 324 ? -33.316 -4.568 18.706 1.00 43.28 324 LYS A CA 1
ATOM 2508 C C . LYS A 1 324 ? -34.222 -3.527 18.013 1.00 43.28 324 LYS A C 1
ATOM 2510 O O . LYS A 1 324 ? -35.059 -3.915 17.209 1.00 43.28 324 LYS A O 1
ATOM 2515 N N . LYS A 1 325 ? -34.098 -2.231 18.335 1.00 42.34 325 LYS A N 1
ATOM 2516 C CA . LYS A 1 325 ? -35.004 -1.167 17.850 1.00 42.34 325 LYS A CA 1
ATOM 2517 C C . LYS A 1 325 ? -34.812 -0.781 16.376 1.00 42.34 325 LYS A C 1
ATOM 2519 O O . LYS A 1 325 ? -35.729 -0.200 15.812 1.00 42.34 325 LYS A O 1
ATOM 2524 N N . ASP A 1 326 ? -33.691 -1.143 15.752 1.00 44.31 326 ASP A N 1
ATOM 2525 C CA . ASP A 1 326 ? -33.383 -0.772 14.359 1.00 44.31 326 ASP A CA 1
ATOM 2526 C C . ASP A 1 326 ? -33.876 -1.806 13.320 1.00 44.31 326 ASP A C 1
ATOM 2528 O O . ASP A 1 326 ? -33.545 -1.725 12.139 1.00 44.31 326 ASP A O 1
ATOM 2532 N N . LEU A 1 327 ? -34.675 -2.792 13.747 1.00 48.91 327 LEU A N 1
ATOM 2533 C CA . LEU A 1 327 ? -35.188 -3.890 12.917 1.00 48.91 327 LEU A CA 1
ATOM 2534 C C . LEU A 1 327 ? -36.543 -3.504 12.303 1.00 48.91 327 LEU A C 1
ATOM 2536 O O . LEU A 1 327 ? -37.599 -3.955 12.742 1.00 48.91 327 LEU A O 1
ATOM 2540 N N . GLY A 1 328 ? -36.507 -2.600 11.324 1.00 45.38 328 GLY A N 1
ATOM 2541 C CA . GLY A 1 328 ? -37.696 -1.964 10.746 1.00 45.38 328 GLY A CA 1
ATOM 2542 C C . GLY A 1 328 ? -38.460 -2.780 9.699 1.00 45.38 328 GLY A C 1
ATOM 2543 O O . GLY A 1 328 ? -39.528 -2.340 9.277 1.00 45.38 328 GLY A O 1
ATOM 2544 N N . ASN A 1 329 ? -37.971 -3.945 9.254 1.00 50.97 329 ASN A N 1
ATOM 2545 C CA . ASN A 1 329 ? -38.696 -4.746 8.266 1.00 50.97 329 ASN A CA 1
ATOM 2546 C C . ASN A 1 329 ? -38.608 -6.260 8.546 1.00 50.97 329 ASN A C 1
ATOM 2548 O O . ASN A 1 329 ? -37.590 -6.883 8.244 1.00 50.97 329 ASN A O 1
ATOM 2552 N N . PRO A 1 330 ? -39.685 -6.907 9.030 1.00 49.94 330 PRO A N 1
ATOM 2553 C CA . PRO A 1 330 ? -39.685 -8.339 9.327 1.00 49.94 330 PRO A CA 1
ATOM 2554 C C . PRO A 1 330 ? -39.522 -9.229 8.087 1.00 49.94 330 PRO A C 1
ATOM 2556 O O . PRO A 1 330 ? -39.324 -10.427 8.249 1.00 49.94 330 PRO A O 1
ATOM 2559 N N . ASN A 1 331 ? -39.569 -8.683 6.866 1.00 53.12 331 ASN A N 1
ATOM 2560 C CA . ASN A 1 331 ? -39.295 -9.417 5.626 1.00 53.12 331 ASN A CA 1
ATOM 2561 C C . ASN A 1 331 ? -37.845 -9.289 5.139 1.00 53.12 331 ASN A C 1
ATOM 2563 O O . ASN A 1 331 ? -37.453 -10.002 4.219 1.00 53.12 331 ASN A O 1
ATOM 2567 N N . ASN A 1 332 ? -37.032 -8.436 5.762 1.00 59.91 332 ASN A N 1
ATOM 2568 C CA . ASN A 1 332 ? -35.614 -8.331 5.457 1.00 59.91 332 ASN A CA 1
ATOM 2569 C C . ASN A 1 332 ? -34.855 -9.486 6.132 1.00 59.91 332 ASN A C 1
ATOM 2571 O O . ASN A 1 332 ? -34.877 -9.620 7.356 1.00 59.91 332 ASN A O 1
ATOM 2575 N N . GLU A 1 333 ? -34.166 -10.326 5.354 1.00 47.72 333 GLU A N 1
ATOM 2576 C CA . GLU A 1 333 ? -33.395 -11.459 5.893 1.00 47.72 333 GLU A CA 1
ATOM 2577 C C . GLU A 1 333 ? -32.329 -11.025 6.907 1.00 47.72 333 GLU A C 1
ATOM 2579 O O . GLU A 1 333 ? -32.059 -11.740 7.874 1.00 47.72 333 GLU A O 1
ATOM 2584 N N . ARG A 1 334 ? -31.782 -9.815 6.744 1.00 48.72 334 ARG A N 1
ATOM 2585 C CA . ARG A 1 334 ? -30.866 -9.204 7.709 1.00 48.72 334 ARG A CA 1
ATOM 2586 C C . ARG A 1 334 ? -31.545 -8.940 9.052 1.00 48.72 334 ARG A C 1
ATOM 2588 O O . ARG A 1 334 ? -30.957 -9.226 10.094 1.00 48.72 334 ARG A 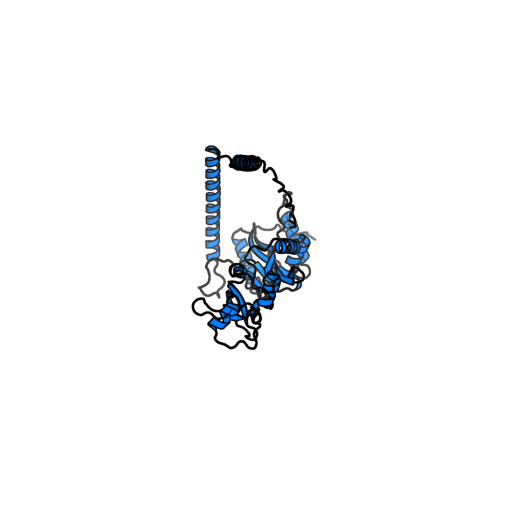O 1
ATOM 2595 N N . ASP A 1 335 ? -32.769 -8.422 9.031 1.00 51.09 335 ASP A N 1
ATOM 2596 C CA . ASP A 1 335 ? -33.495 -8.062 10.248 1.00 51.09 335 ASP A CA 1
ATOM 2597 C C . ASP A 1 335 ? -34.016 -9.319 10.958 1.00 51.09 335 ASP A C 1
ATOM 2599 O O . ASP A 1 335 ? -33.942 -9.419 12.183 1.00 51.09 335 ASP A O 1
ATOM 2603 N N . LYS A 1 336 ? -34.423 -10.345 10.194 1.00 54.28 336 LYS A N 1
ATOM 2604 C CA . LYS A 1 336 ? -34.721 -11.685 10.730 1.00 54.28 336 LYS A CA 1
ATOM 2605 C C . LYS A 1 336 ? -33.501 -12.300 11.415 1.00 54.28 336 LYS A C 1
ATOM 2607 O O . LYS A 1 336 ? -33.619 -12.816 12.525 1.00 54.28 336 LYS A O 1
ATOM 2612 N N . PHE A 1 337 ? -32.328 -12.227 10.784 1.00 52.00 337 PHE A N 1
ATOM 2613 C CA . PHE A 1 337 ? -31.084 -12.745 11.353 1.00 52.00 337 PHE A CA 1
ATOM 2614 C C . PHE A 1 337 ? -30.720 -12.042 12.668 1.00 52.00 337 PHE A C 1
ATOM 2616 O O . PHE A 1 337 ? -30.482 -12.707 13.677 1.00 52.00 337 PHE A O 1
ATOM 2623 N N . LEU A 1 338 ? -30.726 -10.707 12.682 1.00 48.16 338 LEU A N 1
ATOM 2624 C CA . LEU A 1 338 ? -30.392 -9.919 13.871 1.00 48.16 338 LEU A CA 1
ATOM 2625 C C . LEU A 1 338 ? -31.425 -10.097 14.999 1.00 48.16 338 LEU A C 1
ATOM 2627 O O . LEU A 1 338 ? -31.034 -10.192 16.162 1.00 48.16 338 LEU A O 1
ATOM 2631 N N . SER A 1 339 ? -32.716 -10.221 14.666 1.00 51.03 339 SER A N 1
ATOM 2632 C CA . SER A 1 339 ? -33.787 -10.523 15.627 1.00 51.03 339 SER A CA 1
ATOM 2633 C C . SER A 1 339 ? -33.614 -11.905 16.268 1.00 51.03 339 SER A C 1
ATOM 2635 O O . SER A 1 339 ? -33.593 -12.020 17.495 1.00 51.03 339 SER A O 1
ATOM 2637 N N . ASN A 1 340 ? -33.393 -12.946 15.456 1.00 49.97 340 ASN A N 1
ATOM 2638 C CA . ASN A 1 340 ? -33.193 -14.321 15.931 1.00 49.97 340 ASN A CA 1
ATOM 2639 C C . ASN A 1 340 ? -31.919 -14.456 16.776 1.00 49.97 340 ASN A C 1
ATOM 2641 O O . ASN A 1 340 ? -31.899 -15.164 17.783 1.00 49.97 340 ASN A O 1
ATOM 2645 N N . PHE A 1 341 ? -30.858 -13.746 16.396 1.00 46.25 341 PHE A N 1
ATOM 2646 C CA . PHE A 1 341 ? -29.618 -13.695 17.160 1.00 46.25 341 PHE A CA 1
ATOM 2647 C C . PHE A 1 341 ? -29.809 -13.001 18.520 1.00 46.25 341 PHE A C 1
ATOM 2649 O O . PHE A 1 341 ? -29.362 -13.512 19.547 1.00 46.25 341 PHE A O 1
ATOM 2656 N N . ALA A 1 342 ? -30.534 -11.878 18.555 1.00 45.94 342 ALA A N 1
ATOM 2657 C CA . ALA A 1 342 ? -30.839 -11.159 19.791 1.00 45.94 342 ALA A CA 1
ATOM 2658 C C . ALA A 1 342 ? -31.827 -11.914 20.704 1.00 45.94 342 ALA A C 1
ATOM 2660 O O . ALA A 1 342 ? -31.749 -11.773 21.923 1.00 45.94 342 ALA A O 1
ATOM 2661 N N . GLY A 1 343 ? -32.743 -12.709 20.140 1.00 47.88 343 GLY A N 1
ATOM 2662 C CA . GLY A 1 343 ? -33.593 -13.643 20.889 1.00 47.88 343 GLY A CA 1
ATOM 2663 C C . GLY A 1 343 ? -32.766 -14.733 21.566 1.00 47.88 343 GLY A C 1
ATOM 2664 O O . GLY A 1 343 ? -32.838 -14.896 22.779 1.00 47.88 343 GLY A O 1
ATOM 2665 N N . SER A 1 344 ? -31.859 -15.364 20.815 1.00 44.81 344 SER A N 1
ATOM 2666 C CA . SER A 1 344 ? -30.977 -16.395 21.366 1.00 44.81 344 SER A CA 1
ATOM 2667 C C . SER A 1 344 ? -30.079 -15.873 22.493 1.00 44.81 344 SER A C 1
ATOM 2669 O O . SER A 1 344 ? -29.798 -16.617 23.419 1.00 44.81 344 SER A O 1
ATOM 2671 N N . LEU A 1 345 ? -29.624 -14.618 22.463 1.00 39.12 345 LEU A N 1
ATOM 2672 C CA . LEU A 1 345 ? -28.832 -14.052 23.566 1.00 39.12 345 LEU A CA 1
ATOM 2673 C C . LEU A 1 345 ? -29.654 -13.813 24.847 1.00 39.12 345 LEU A C 1
ATOM 2675 O O . LEU A 1 345 ? -29.097 -13.878 25.944 1.00 39.12 345 LEU A O 1
ATOM 2679 N N . TYR A 1 346 ? -30.958 -13.557 24.709 1.00 43.22 346 TYR A N 1
ATOM 2680 C CA . TYR A 1 346 ? -31.882 -13.345 25.824 1.00 43.22 346 TYR A CA 1
ATOM 2681 C C . TYR A 1 346 ? -32.212 -14.662 26.536 1.00 43.22 346 TYR A C 1
ATOM 2683 O O . TYR A 1 346 ? -32.087 -14.752 27.755 1.00 43.22 346 TYR A O 1
ATOM 2691 N N . ASP A 1 347 ? -32.509 -15.713 25.768 1.00 41.75 347 ASP A N 1
ATOM 2692 C CA . ASP A 1 347 ? -32.896 -17.029 26.300 1.00 41.75 347 ASP A CA 1
ATOM 2693 C C . ASP A 1 347 ? -31.777 -17.725 27.098 1.00 41.75 347 ASP A C 1
ATOM 2695 O O . ASP A 1 347 ? -32.042 -18.616 27.903 1.00 41.75 347 ASP A O 1
ATOM 2699 N N . TYR A 1 348 ? -30.520 -17.300 26.922 1.00 41.38 348 TYR A N 1
ATOM 2700 C CA . TYR A 1 348 ? -29.360 -17.831 27.651 1.00 41.38 348 TYR A CA 1
ATOM 2701 C C . TYR A 1 348 ? -28.816 -16.886 28.737 1.00 41.38 348 TYR A C 1
ATOM 2703 O O . TYR A 1 348 ? -27.703 -17.095 29.221 1.00 41.38 348 TYR A O 1
ATOM 2711 N N . GLY A 1 349 ? -29.566 -15.843 29.123 1.00 34.22 349 GLY A N 1
ATOM 2712 C CA . GLY A 1 349 ? -29.197 -14.939 30.225 1.00 34.22 349 GLY A CA 1
ATOM 2713 C C . GLY A 1 349 ? -27.953 -14.083 29.955 1.00 34.22 349 GLY A C 1
ATOM 2714 O O . GLY A 1 349 ? -27.352 -13.542 30.882 1.00 34.22 349 GLY A O 1
ATOM 2715 N N . LEU A 1 350 ? -27.545 -13.963 28.687 1.00 35.31 350 LEU A N 1
ATOM 2716 C CA . LEU A 1 350 ? -26.395 -13.159 28.264 1.00 35.31 350 LEU A CA 1
ATOM 2717 C C . LEU A 1 350 ? -26.769 -11.699 27.986 1.00 35.31 350 LEU A C 1
ATOM 2719 O O . LEU A 1 350 ? -25.877 -10.906 27.697 1.00 35.31 350 LEU A O 1
ATOM 2723 N N . ALA A 1 351 ? -28.053 -11.351 28.099 1.00 34.75 351 ALA A N 1
ATOM 2724 C CA . ALA A 1 351 ? -28.595 -9.999 28.117 1.00 34.75 351 ALA A CA 1
ATOM 2725 C C . ALA A 1 351 ? -29.569 -9.872 29.301 1.00 34.75 351 ALA A C 1
ATOM 2727 O O . ALA A 1 351 ? -30.406 -10.747 29.503 1.00 34.75 351 ALA A O 1
ATOM 2728 N N . THR A 1 352 ? -29.458 -8.802 30.089 1.00 34.62 352 THR A N 1
ATOM 2729 C CA . THR A 1 352 ? -30.366 -8.518 31.214 1.00 34.62 352 THR A CA 1
ATOM 2730 C C . THR A 1 352 ? -31.428 -7.501 30.809 1.00 34.62 352 THR A C 1
ATOM 2732 O O . THR A 1 352 ? -31.155 -6.604 30.006 1.00 34.62 352 THR A O 1
ATOM 2735 N N . GLU A 1 353 ? -32.628 -7.612 31.385 1.00 33.84 353 GLU A N 1
ATOM 2736 C CA . GLU A 1 353 ? -33.697 -6.623 31.228 1.00 33.84 353 GLU A CA 1
ATOM 2737 C C . GLU A 1 353 ? -33.191 -5.212 31.551 1.00 33.84 353 GLU A C 1
ATOM 2739 O O . GLU A 1 353 ? -32.602 -4.951 32.599 1.00 33.84 353 GLU A O 1
ATOM 2744 N N . SER A 1 354 ? -33.414 -4.283 30.623 1.00 33.28 354 SER A N 1
ATOM 2745 C CA . SER A 1 354 ? -33.309 -2.857 30.918 1.00 33.28 354 SER A CA 1
ATOM 2746 C C . SER A 1 354 ? -34.615 -2.446 31.591 1.00 33.28 354 SER A C 1
ATOM 2748 O O . SER A 1 354 ? -35.676 -2.574 30.982 1.00 33.28 354 SER A O 1
ATOM 2750 N N . TYR A 1 355 ? -34.536 -1.981 32.838 1.00 26.80 355 TYR A N 1
ATOM 2751 C CA . TYR A 1 355 ? -35.667 -1.430 33.581 1.00 26.80 355 TYR A CA 1
ATOM 2752 C C . TYR A 1 355 ? -36.405 -0.372 32.747 1.00 26.80 355 TYR A C 1
ATOM 2754 O O . TYR A 1 355 ? -35.815 0.613 32.297 1.00 26.80 355 TYR A O 1
ATOM 2762 N N . TRP A 1 356 ? -37.708 -0.574 32.567 1.00 26.30 356 TRP A N 1
ATOM 2763 C CA . TRP A 1 356 ? -38.616 0.414 32.001 1.00 26.30 356 TRP A CA 1
ATOM 2764 C C . TRP A 1 356 ? -38.938 1.470 33.063 1.00 26.30 356 TRP A C 1
ATOM 2766 O O . TRP A 1 356 ? -39.579 1.161 34.062 1.00 26.30 356 TRP A O 1
ATOM 2776 N N . PHE A 1 357 ? -38.549 2.726 32.837 1.00 23.56 357 PHE A N 1
ATOM 2777 C CA . PHE A 1 357 ? -39.259 3.858 33.434 1.00 23.56 357 PHE A CA 1
ATOM 2778 C C . PHE A 1 357 ? -40.423 4.203 32.499 1.00 23.56 357 PHE A C 1
ATOM 2780 O O . PHE A 1 357 ? -40.224 4.809 31.446 1.00 23.56 357 PHE A O 1
ATOM 2787 N N . GLN A 1 358 ? -41.634 3.775 32.857 1.00 27.83 358 GLN A N 1
ATOM 2788 C CA . GLN A 1 358 ? -42.858 4.375 32.330 1.00 27.83 358 GLN A CA 1
ATOM 2789 C C . GLN A 1 358 ? -43.056 5.716 33.043 1.00 27.83 358 GLN A C 1
ATOM 2791 O O . GLN A 1 358 ? -43.287 5.748 34.250 1.00 27.83 358 GLN A O 1
ATOM 2796 N N . SER A 1 359 ? -42.962 6.829 32.318 1.00 25.53 359 SER A N 1
ATOM 2797 C CA . SER A 1 359 ? -43.599 8.069 32.760 1.00 25.53 359 SER A CA 1
ATOM 2798 C C . SER A 1 359 ? -45.086 7.964 32.431 1.00 25.53 359 SER A C 1
ATOM 2800 O O . SER A 1 359 ? -45.451 7.902 31.255 1.00 25.53 359 SER A O 1
ATOM 2802 N N . ALA A 1 360 ? -45.914 7.897 33.471 1.00 28.72 360 ALA A N 1
ATOM 2803 C CA . ALA A 1 360 ? -47.353 8.083 33.377 1.00 28.72 360 ALA A CA 1
ATOM 2804 C C . ALA A 1 360 ? -47.669 9.487 32.829 1.00 28.72 360 ALA A C 1
ATOM 2806 O O . ALA A 1 360 ? -46.982 10.452 33.172 1.00 28.72 360 ALA A O 1
ATOM 2807 N N . THR A 1 361 ? -48.687 9.568 31.973 1.00 35.81 361 THR A N 1
ATOM 2808 C CA . THR A 1 361 ? -49.501 10.780 31.786 1.00 35.81 361 THR A CA 1
ATOM 2809 C C . THR A 1 361 ? -50.277 11.099 33.046 1.00 35.81 361 THR A C 1
ATOM 2811 O O . THR A 1 361 ? -50.777 10.121 33.652 1.00 35.81 361 THR A O 1
#

Radius of gyration: 31.96 Å; chains: 1; bounding box: 130×56×76 Å

Foldseek 3Di:
DDDDDDDDDDDDDDDDDPDPPVVVVVVVVVVVVVPPDPDQDPVSVVVVVVVVVVVVVVVVVVVVVVVVVLVVVVPDDPDDDDDDDDDDDDPDPPPFPADFDDDPQKTFGPDPVQKDFQDDPNDGLKIKGKIKGWDWDDDQQAIWIWIFIDIFIFGDFQDFQQSNQCRVVVDLARPPFVVCVQQAQFWKDFAPDPDDIFGFHGKAQLVVVCVPPVDDPPPDDNSFIWTFRDDPVDTDIDTSRRITGHPDGTRPDDDDPSSVVVSCVSRDDDPVVRLVCCQPPVCVSVVNDQDVVNSVVQVVVQVVVCVPVDDDDDDDTRIDGPDLVVLPDPPDPVSVVVVVVSVVCVVVVSHDDDDDDDDDD

Sequence (361 aa):
MSNRASKRPQGNRRNNAPGGLNAVTAQIQQLEITNRRPKLTAEQRKEKEEQRKKSAAERKAKLESWSAAEKHLARYKPGSSATSGDIRSNFFKISFLPKGGRFGKKLNPDIADLSQDLVLNENVIFGAKTGFFSSVRPGIGSLLLNVSVTTSAFYPAGVSVQKWIERRYNKNKIPPGGKLEELRGLKVDLLGDHGRSYRIEAVGPFNEYQEFTGQSVANLDPNAACVNIGSVSDPLWRPADKLRFADWQMVTGKLDSEFTAEMVTVASNNPNANLQKIIKCALNPLGIGVSEGGENFLRDQKKAQFKDARAYPMLKAVVVSLGKKDLGNPNNERDKFLSNFAGSLYDYGLATESYWFQSAT